Protein AF-A0A1V5H1K4-F1 (afdb_monomer_lite)

Radius of gyration: 20.7 Å; chains: 1; bounding box: 57×36×60 Å

Foldseek 3Di:
DLVVVLVVLLVVLVVLLVVLVVLLLVLDDPVVNCVVCVPCPVVVVVVVVVVVVVVLVVLVVQLVVCVVQLVVCVVVVDDQLCSSVVSNVVSVVVVVVVVVVVVVVVCVVVVCPCVLVVDDPVVNVVVVVVVVVVVVVVVVLSSVLSVVLVPDDPPAPCNVCSSVLSVLVVVLVVVVVCVVVVVCVSSDPVSVVSNVVSNVSSVVSSCSSVVD

Structure (mmCIF, N/CA/C/O backbone):
data_AF-A0A1V5H1K4-F1
#
_entry.id   AF-A0A1V5H1K4-F1
#
loop_
_atom_site.group_PDB
_atom_site.id
_atom_site.type_symbol
_atom_site.label_atom_id
_atom_site.label_alt_id
_atom_site.label_comp_id
_atom_site.label_asym_id
_atom_site.label_entity_id
_atom_site.label_seq_id
_atom_site.pdbx_PDB_ins_code
_atom_site.Cartn_x
_atom_site.Cartn_y
_atom_site.Cartn_z
_atom_site.occupancy
_atom_site.B_iso_or_equiv
_atom_site.auth_seq_id
_atom_site.auth_comp_id
_atom_site.auth_asym_id
_atom_site.auth_atom_id
_atom_site.pdbx_PDB_model_num
ATOM 1 N N . MET A 1 1 ? 20.345 -15.622 -8.160 1.00 62.09 1 MET A N 1
ATOM 2 C CA . MET A 1 1 ? 20.669 -15.739 -6.716 1.00 62.09 1 MET A CA 1
ATOM 3 C C . MET A 1 1 ? 20.440 -14.434 -5.955 1.00 62.09 1 MET A C 1
ATOM 5 O O . MET A 1 1 ? 19.797 -14.487 -4.916 1.00 62.09 1 MET A O 1
ATOM 9 N N . VAL A 1 2 ? 20.855 -13.277 -6.489 1.00 68.88 2 VAL A N 1
ATOM 10 C CA . VAL A 1 2 ? 20.597 -11.942 -5.895 1.00 68.88 2 VAL A CA 1
ATOM 11 C C . VAL A 1 2 ? 19.106 -11.702 -5.594 1.00 68.88 2 VAL A C 1
ATOM 13 O O . VAL A 1 2 ? 18.768 -11.210 -4.524 1.00 68.88 2 VAL A O 1
ATOM 16 N N . LEU A 1 3 ? 18.209 -12.170 -6.473 1.00 68.88 3 LEU A N 1
ATOM 17 C CA . LEU A 1 3 ? 16.751 -12.116 -6.275 1.00 68.88 3 LEU A CA 1
ATOM 18 C C . LEU A 1 3 ? 16.288 -12.759 -4.956 1.00 68.88 3 LEU A C 1
ATOM 20 O O . LEU A 1 3 ? 15.510 -12.170 -4.214 1.00 68.88 3 LEU A O 1
ATOM 24 N N . LEU A 1 4 ? 16.772 -13.967 -4.656 1.00 76.88 4 LEU A N 1
ATOM 25 C CA . LEU A 1 4 ? 16.364 -14.719 -3.465 1.00 76.88 4 LEU A CA 1
ATOM 26 C C . LEU A 1 4 ? 16.895 -14.067 -2.188 1.00 76.88 4 LEU A C 1
ATOM 28 O O . LEU A 1 4 ? 16.201 -14.057 -1.176 1.00 76.88 4 LEU A O 1
ATOM 32 N N . LEU A 1 5 ? 18.095 -13.483 -2.255 1.00 79.31 5 LEU A N 1
ATOM 33 C CA . LEU A 1 5 ? 18.673 -12.718 -1.152 1.00 79.31 5 LEU A CA 1
ATOM 34 C C . LEU A 1 5 ? 17.865 -11.446 -0.877 1.00 79.31 5 LEU A C 1
ATOM 36 O O . LEU A 1 5 ? 17.503 -11.211 0.272 1.00 79.31 5 LEU A O 1
ATOM 40 N N . ALA A 1 6 ? 17.515 -10.671 -1.909 1.00 73.25 6 ALA A N 1
ATOM 41 C CA . ALA A 1 6 ? 16.684 -9.477 -1.752 1.00 73.25 6 ALA A CA 1
ATOM 42 C C . ALA A 1 6 ? 15.319 -9.823 -1.131 1.00 73.25 6 ALA A C 1
ATOM 44 O O . ALA A 1 6 ? 14.927 -9.219 -0.134 1.00 73.25 6 ALA A O 1
ATOM 45 N N . VAL A 1 7 ? 14.650 -10.866 -1.639 1.00 78.50 7 VAL A N 1
ATOM 46 C CA . VAL A 1 7 ? 13.374 -11.352 -1.087 1.00 78.50 7 VAL A CA 1
ATOM 47 C C . VAL A 1 7 ? 13.523 -11.798 0.369 1.00 78.50 7 VAL A C 1
ATOM 49 O O . VAL A 1 7 ? 12.699 -11.426 1.203 1.00 78.50 7 VAL A O 1
ATOM 52 N N . ALA A 1 8 ? 14.573 -12.552 0.708 1.00 82.81 8 ALA A N 1
ATOM 53 C CA . ALA A 1 8 ? 14.814 -12.990 2.081 1.00 82.81 8 ALA A CA 1
ATOM 54 C C . ALA A 1 8 ? 14.995 -11.799 3.038 1.00 82.81 8 ALA A C 1
ATOM 56 O O . ALA A 1 8 ? 14.401 -11.781 4.116 1.00 82.81 8 ALA A O 1
ATOM 57 N N . VAL A 1 9 ? 15.747 -10.772 2.630 1.00 82.75 9 VAL A N 1
ATOM 58 C CA . VAL A 1 9 ? 15.943 -9.552 3.430 1.00 82.75 9 VAL A CA 1
ATOM 59 C C . VAL A 1 9 ? 14.632 -8.773 3.582 1.00 82.75 9 VAL A C 1
ATOM 61 O O . VAL A 1 9 ? 14.311 -8.338 4.691 1.00 82.75 9 VAL A O 1
ATOM 64 N N . THR A 1 10 ? 13.823 -8.651 2.525 1.00 80.38 10 THR A N 1
ATOM 65 C CA . THR A 1 10 ? 12.495 -8.020 2.614 1.00 80.38 10 THR A CA 1
ATOM 66 C C . THR A 1 10 ? 11.574 -8.781 3.574 1.00 80.38 10 THR A C 1
ATOM 68 O O . THR A 1 10 ? 10.907 -8.157 4.400 1.00 80.38 10 THR A O 1
ATOM 71 N N . LEU A 1 11 ? 11.570 -10.119 3.539 1.00 82.94 11 LEU A N 1
ATOM 72 C CA . LEU A 1 11 ? 10.790 -10.946 4.469 1.00 82.94 11 LEU A CA 1
ATOM 73 C C . LEU A 1 11 ? 11.222 -10.737 5.925 1.00 82.94 11 LEU A C 1
ATOM 75 O O . LEU A 1 11 ? 10.365 -10.631 6.804 1.00 82.94 11 LEU A O 1
ATOM 79 N N . VAL A 1 12 ? 12.528 -10.616 6.181 1.00 85.94 12 VAL A N 1
ATOM 80 C CA . VAL A 1 12 ? 13.053 -10.270 7.511 1.00 85.94 12 VAL A CA 1
ATOM 81 C C . VAL A 1 12 ? 12.560 -8.885 7.941 1.00 85.94 12 VAL A C 1
ATOM 83 O O . VAL A 1 12 ? 12.064 -8.740 9.058 1.00 85.94 12 VAL A O 1
ATOM 86 N N . GLY A 1 13 ? 12.616 -7.886 7.057 1.00 82.00 13 GLY A N 1
ATOM 87 C CA . GLY A 1 13 ? 12.092 -6.542 7.324 1.00 82.00 13 GLY A CA 1
ATOM 88 C C . GLY A 1 13 ? 10.605 -6.545 7.697 1.00 82.00 13 GLY A C 1
ATOM 89 O O . GLY A 1 13 ? 10.223 -5.992 8.732 1.00 82.00 13 GLY A O 1
ATOM 90 N N . ILE A 1 14 ? 9.768 -7.239 6.917 1.00 81.94 14 ILE A N 1
ATOM 91 C CA . ILE A 1 14 ? 8.327 -7.386 7.189 1.00 81.94 14 ILE A CA 1
ATOM 92 C C . ILE A 1 14 ? 8.093 -8.104 8.524 1.00 81.94 14 ILE A C 1
ATOM 94 O O . ILE A 1 14 ? 7.259 -7.665 9.319 1.00 81.94 14 ILE A O 1
ATOM 98 N N . ALA A 1 15 ? 8.837 -9.178 8.806 1.00 84.56 15 ALA A N 1
ATOM 99 C CA . ALA A 1 15 ? 8.715 -9.922 10.057 1.00 84.56 15 ALA A CA 1
ATOM 100 C C . ALA A 1 15 ? 9.067 -9.059 11.279 1.00 84.56 15 ALA A C 1
ATOM 102 O O . ALA A 1 15 ? 8.368 -9.118 12.291 1.00 84.56 15 ALA A O 1
ATOM 103 N N . LEU A 1 16 ? 10.098 -8.215 11.182 1.00 85.69 16 LEU A N 1
ATOM 104 C CA . LEU A 1 16 ? 10.498 -7.287 12.245 1.00 85.69 16 LEU A CA 1
ATOM 105 C C . LEU A 1 16 ? 9.435 -6.212 12.504 1.00 85.69 16 LEU A C 1
ATOM 107 O O . LEU A 1 16 ? 9.089 -5.962 13.661 1.00 85.69 16 LEU A O 1
ATOM 111 N N . VAL A 1 17 ? 8.870 -5.622 11.445 1.00 83.88 17 VAL A N 1
ATOM 112 C CA . VAL A 1 17 ? 7.766 -4.650 11.558 1.00 83.88 17 VAL A CA 1
ATOM 113 C C . VAL A 1 17 ? 6.517 -5.314 12.152 1.00 83.88 17 VAL A C 1
ATOM 115 O O . VAL A 1 17 ? 5.904 -4.775 13.077 1.00 83.88 17 VAL A O 1
ATOM 118 N N . GLY A 1 18 ? 6.167 -6.519 11.695 1.00 82.00 18 GLY A N 1
ATOM 119 C CA . GLY A 1 18 ? 5.060 -7.300 12.253 1.00 82.00 18 GLY A CA 1
ATOM 120 C C . GLY A 1 18 ? 5.274 -7.651 13.729 1.00 82.00 18 GLY A C 1
ATOM 121 O O . GLY A 1 18 ? 4.357 -7.532 14.548 1.00 82.00 18 GLY A O 1
ATOM 122 N N . TYR A 1 19 ? 6.504 -8.005 14.106 1.00 82.06 19 TYR A N 1
ATOM 123 C CA . TYR A 1 19 ? 6.873 -8.265 15.495 1.00 82.06 19 TYR A CA 1
ATOM 124 C C . TYR A 1 19 ? 6.773 -7.005 16.364 1.00 82.06 19 TYR A C 1
ATOM 126 O O . TYR A 1 19 ? 6.247 -7.076 17.478 1.00 82.06 19 TYR A O 1
ATOM 134 N N . ALA A 1 20 ? 7.184 -5.843 15.849 1.00 82.31 20 ALA A N 1
ATOM 135 C CA . ALA A 1 20 ? 6.995 -4.558 16.518 1.00 82.31 20 ALA A CA 1
ATOM 136 C C . ALA A 1 20 ? 5.509 -4.250 16.770 1.00 82.31 20 ALA A C 1
ATOM 138 O O . ALA A 1 20 ? 5.147 -3.837 17.875 1.00 82.31 20 ALA A O 1
ATOM 139 N N . GLY A 1 21 ? 4.638 -4.520 15.792 1.00 79.00 21 GLY A N 1
ATOM 140 C CA . GLY A 1 21 ? 3.184 -4.402 15.949 1.00 79.00 21 GLY A CA 1
ATOM 141 C C . GLY A 1 21 ? 2.620 -5.341 17.022 1.00 79.00 21 GLY A C 1
ATOM 142 O O . GLY A 1 21 ? 1.821 -4.929 17.864 1.00 79.00 21 GLY A 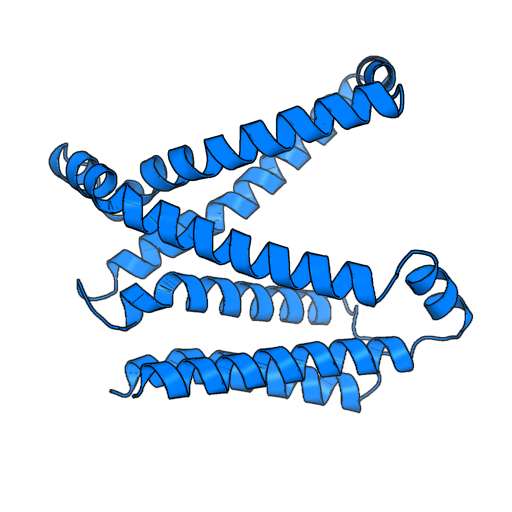O 1
ATOM 143 N N . SER A 1 22 ? 3.099 -6.586 17.071 1.00 75.94 22 SER A N 1
ATOM 144 C CA . SER A 1 22 ? 2.736 -7.538 18.129 1.00 75.94 22 SER A CA 1
ATOM 145 C C . SER A 1 22 ? 3.211 -7.071 19.513 1.00 75.94 22 SER A C 1
ATOM 147 O O . SER A 1 22 ? 2.439 -7.112 20.473 1.00 75.94 22 SER A O 1
ATOM 149 N N . LEU A 1 23 ? 4.441 -6.563 19.637 1.00 78.50 23 LEU A N 1
ATOM 150 C CA . LEU A 1 23 ? 4.948 -5.993 20.892 1.00 78.50 23 LEU A CA 1
ATOM 151 C C . LEU A 1 23 ? 4.123 -4.785 21.349 1.00 78.50 23 LEU A C 1
ATOM 153 O O . LEU A 1 23 ? 3.810 -4.686 22.534 1.00 78.50 23 LEU A O 1
ATOM 157 N N . ARG A 1 24 ? 3.717 -3.917 20.413 1.00 74.19 24 ARG A N 1
ATOM 158 C CA . ARG A 1 24 ? 2.776 -2.824 20.686 1.00 74.19 24 AR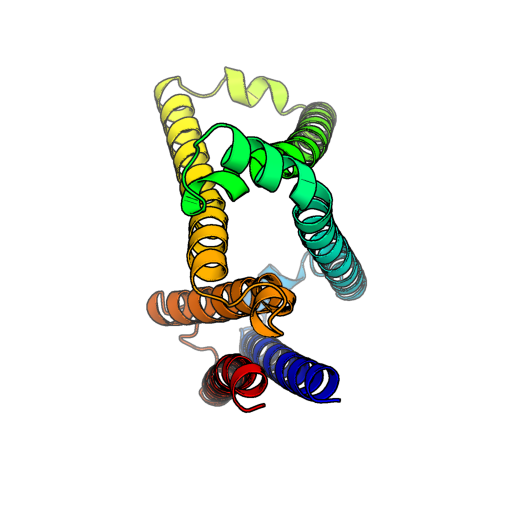G A CA 1
ATOM 159 C C . ARG A 1 24 ? 1.471 -3.372 21.262 1.00 74.19 24 ARG A C 1
ATOM 161 O O . ARG A 1 24 ? 1.064 -2.912 22.319 1.00 74.19 24 ARG A O 1
ATOM 168 N N . SER A 1 25 ? 0.879 -4.403 20.650 1.00 69.81 25 SER A N 1
ATOM 169 C CA . SER A 1 25 ? -0.371 -5.013 21.142 1.00 69.81 25 SER A CA 1
ATOM 170 C C . SER A 1 25 ? -0.252 -5.661 22.531 1.00 69.81 25 SER A C 1
ATOM 172 O O . SER A 1 25 ? -1.211 -5.659 23.298 1.00 69.81 25 SER A O 1
ATOM 174 N N . LYS A 1 26 ? 0.928 -6.195 22.879 1.00 69.75 26 LYS A N 1
ATOM 175 C CA . LYS A 1 26 ? 1.201 -6.789 24.199 1.00 69.75 26 LYS A CA 1
ATOM 176 C C . LYS A 1 26 ? 1.357 -5.746 25.305 1.00 69.75 26 LYS A C 1
ATOM 178 O O . LYS A 1 26 ? 1.098 -6.074 26.456 1.00 69.75 26 LYS A O 1
ATOM 183 N N . ASN A 1 27 ? 1.773 -4.530 24.956 1.00 66.81 27 ASN A N 1
ATOM 184 C CA . ASN A 1 27 ? 1.934 -3.415 25.891 1.00 66.81 27 ASN A CA 1
ATOM 185 C C . ASN A 1 27 ? 0.652 -2.573 26.054 1.00 66.81 27 ASN A C 1
ATOM 187 O O . ASN A 1 27 ? 0.664 -1.605 26.808 1.00 66.81 27 ASN A O 1
ATOM 191 N N . MET A 1 28 ? -0.439 -2.928 25.365 1.00 65.56 28 MET A N 1
ATOM 192 C CA . MET A 1 28 ? -1.759 -2.315 25.551 1.00 65.56 28 MET A CA 1
ATOM 193 C C . MET A 1 28 ? -2.444 -2.897 26.794 1.00 65.56 28 MET A C 1
ATOM 195 O O . MET A 1 28 ? -2.289 -4.084 27.099 1.00 65.56 28 MET A O 1
ATOM 199 N N . SER A 1 29 ? -3.200 -2.068 27.518 1.00 62.31 29 SER A N 1
ATOM 200 C CA . SER A 1 29 ? -3.912 -2.488 28.733 1.00 62.31 29 SER A CA 1
ATOM 201 C C . SER A 1 29 ? -4.984 -3.546 28.420 1.00 62.31 29 SER A C 1
ATOM 203 O O . SER A 1 29 ? -5.442 -3.675 27.283 1.00 62.31 29 SER A O 1
ATOM 205 N N . GLU A 1 30 ? -5.409 -4.331 29.418 1.00 56.94 30 GLU A N 1
ATOM 206 C CA . GLU A 1 30 ? -6.397 -5.407 29.221 1.00 56.94 30 GLU A CA 1
ATOM 207 C C . GLU A 1 30 ? -7.732 -4.910 28.621 1.00 56.94 30 GLU A C 1
ATOM 209 O O . GLU A 1 30 ? -8.367 -5.628 27.844 1.00 56.94 30 GLU A O 1
ATOM 214 N N . GLU A 1 31 ? -8.129 -3.665 28.914 1.00 56.91 31 GLU A N 1
ATOM 215 C CA . GLU A 1 31 ? -9.321 -3.009 28.354 1.00 56.91 31 GLU A CA 1
ATOM 216 C C . GLU A 1 31 ? -9.169 -2.649 26.867 1.00 56.91 31 GLU A C 1
ATOM 218 O O . GLU A 1 31 ? -10.079 -2.899 26.069 1.00 56.91 31 GLU A O 1
ATOM 223 N N . GLU A 1 32 ? -8.013 -2.119 26.459 1.00 57.75 32 GLU A N 1
ATOM 224 C CA . GLU A 1 32 ? -7.707 -1.822 25.053 1.00 57.75 32 GLU A CA 1
ATOM 225 C C . GLU A 1 32 ? -7.543 -3.109 24.237 1.00 57.75 32 GLU A C 1
ATOM 227 O O . GLU A 1 32 ? -8.034 -3.227 23.109 1.00 57.75 32 GLU A O 1
ATOM 232 N N . ARG A 1 33 ? -6.928 -4.123 24.849 1.00 53.59 33 ARG A N 1
ATOM 233 C CA . ARG A 1 33 ? -6.754 -5.456 24.279 1.00 53.59 33 ARG A CA 1
ATOM 234 C C . ARG A 1 33 ? -8.099 -6.166 24.090 1.00 53.59 33 ARG A C 1
ATOM 236 O O . ARG A 1 33 ? -8.314 -6.775 23.046 1.00 53.59 33 ARG A O 1
ATOM 243 N N . ARG A 1 34 ? -9.046 -6.047 25.029 1.00 53.44 34 ARG A N 1
ATOM 244 C CA . ARG A 1 34 ? -10.417 -6.579 24.871 1.00 53.44 34 ARG A CA 1
ATOM 245 C C . ARG A 1 34 ? -11.221 -5.864 23.781 1.00 53.44 34 ARG A C 1
ATOM 247 O O . ARG A 1 34 ? -11.982 -6.534 23.084 1.00 53.44 34 ARG A O 1
ATOM 254 N N . LYS A 1 35 ? -11.051 -4.548 23.594 1.00 55.75 35 LYS A N 1
ATOM 255 C CA . LYS A 1 35 ? -11.663 -3.811 22.468 1.00 55.75 35 LYS A CA 1
ATOM 256 C C . LYS A 1 35 ? -11.077 -4.220 21.111 1.00 55.75 35 LYS A C 1
ATOM 258 O O . LYS A 1 35 ? -11.837 -4.360 20.162 1.00 55.75 35 LYS A O 1
ATOM 263 N N . ALA A 1 36 ? -9.769 -4.464 21.028 1.00 53.03 36 ALA A N 1
ATOM 264 C CA . ALA A 1 36 ? -9.103 -4.885 19.791 1.00 53.03 36 ALA A CA 1
ATOM 265 C C . ALA A 1 36 ? -9.324 -6.372 19.433 1.00 53.03 36 ALA A C 1
ATOM 267 O O . ALA A 1 36 ? -9.333 -6.730 18.258 1.00 53.03 36 ALA A O 1
ATOM 268 N N . ILE A 1 37 ? -9.496 -7.251 20.431 1.00 51.34 37 ILE A N 1
ATOM 269 C CA . ILE A 1 37 ? -9.568 -8.715 20.243 1.00 51.34 37 ILE A CA 1
ATOM 270 C C . ILE A 1 37 ? -11.003 -9.245 20.100 1.00 51.34 37 ILE A C 1
ATOM 272 O O . ILE A 1 37 ? -11.163 -10.385 19.669 1.00 51.34 37 ILE A O 1
ATOM 276 N N . LYS A 1 38 ? -12.053 -8.454 20.377 1.00 50.09 38 LYS A N 1
ATOM 277 C CA . LYS A 1 38 ? -13.445 -8.943 20.279 1.00 50.09 38 LYS A CA 1
ATOM 278 C C . LYS A 1 38 ? -13.804 -9.558 18.911 1.00 50.09 38 LYS A C 1
ATOM 280 O O . LYS A 1 38 ? -14.640 -10.452 18.892 1.00 50.09 38 LYS A O 1
ATOM 285 N N . ASP A 1 39 ? -13.101 -9.189 17.833 1.00 49.53 39 ASP A N 1
ATOM 286 C CA . ASP A 1 39 ? -13.269 -9.762 16.485 1.00 49.53 39 ASP A CA 1
ATOM 287 C C . ASP A 1 39 ? -12.019 -10.467 15.907 1.00 49.53 39 ASP A C 1
ATOM 289 O O . ASP A 1 39 ? -12.057 -10.999 14.792 1.00 49.53 39 ASP A O 1
ATOM 293 N N . PHE A 1 40 ? -10.892 -10.526 16.630 1.00 51.03 40 PHE A N 1
ATOM 294 C CA . PHE A 1 40 ? -9.628 -11.007 16.056 1.00 51.03 40 PHE A CA 1
ATOM 295 C C . PHE A 1 40 ? -9.450 -12.524 16.215 1.00 51.03 40 PHE A C 1
ATOM 297 O O . PHE A 1 40 ? -8.673 -13.022 17.032 1.00 51.03 40 PHE A O 1
ATOM 304 N N . ALA A 1 41 ? -10.152 -13.293 15.383 1.00 62.31 41 ALA A N 1
ATOM 305 C CA . ALA A 1 41 ? -9.831 -14.702 15.181 1.00 62.31 41 ALA A CA 1
ATOM 306 C C . ALA A 1 41 ? -8.483 -14.804 14.445 1.00 62.31 41 ALA A C 1
ATOM 308 O O . ALA A 1 41 ? -8.439 -14.785 13.217 1.00 62.31 41 ALA A O 1
ATOM 309 N N . LEU A 1 42 ? -7.382 -14.924 15.190 1.00 66.06 42 LEU A N 1
ATOM 310 C CA . LEU A 1 42 ? -6.000 -14.919 14.680 1.00 66.06 42 LEU A CA 1
ATOM 311 C C . LEU A 1 42 ? -5.788 -15.888 13.494 1.00 66.06 42 LEU A C 1
ATOM 313 O O . LEU A 1 42 ? -5.117 -15.543 12.525 1.00 66.06 42 LEU A O 1
ATOM 317 N N . LYS A 1 43 ? -6.462 -17.051 13.505 1.00 74.75 43 LYS A N 1
ATOM 318 C CA . LYS A 1 43 ? -6.499 -17.998 12.371 1.00 74.75 43 LYS A CA 1
ATOM 319 C C . LYS A 1 43 ? -7.176 -17.420 11.117 1.00 74.75 43 LYS A C 1
ATOM 321 O O . LYS A 1 43 ? -6.646 -17.576 10.023 1.00 74.75 43 LYS A O 1
ATOM 326 N N . LYS A 1 44 ? -8.325 -16.745 11.257 1.00 76.50 44 LYS A N 1
ATOM 327 C CA . LYS A 1 44 ? -9.021 -16.089 10.132 1.00 76.50 44 LYS A CA 1
ATOM 328 C C . LYS A 1 44 ? -8.210 -14.906 9.603 1.00 76.50 44 LYS A C 1
ATOM 330 O O . LYS A 1 44 ? -8.089 -14.763 8.395 1.00 76.50 44 LYS A O 1
ATOM 335 N N . GLY A 1 45 ? -7.612 -14.113 10.496 1.00 76.94 45 GLY A N 1
ATOM 336 C CA . GLY A 1 45 ? -6.739 -12.997 10.124 1.00 76.94 45 GLY A CA 1
ATOM 337 C C . GLY A 1 45 ? -5.534 -13.446 9.295 1.00 76.94 45 GLY A C 1
ATOM 338 O O . GLY A 1 45 ? -5.263 -12.859 8.252 1.00 76.94 45 GLY A O 1
ATOM 339 N N . LEU A 1 46 ? -4.864 -14.533 9.696 1.00 80.38 46 LEU A N 1
ATOM 340 C CA . LEU A 1 46 ? -3.732 -15.085 8.945 1.00 80.38 46 LEU A CA 1
ATOM 341 C C . LEU A 1 46 ? -4.146 -15.599 7.557 1.00 80.38 46 LEU A C 1
ATOM 343 O O . LEU A 1 46 ? -3.459 -15.325 6.577 1.00 80.38 46 LEU A O 1
ATOM 347 N N . LEU A 1 47 ? -5.282 -16.299 7.456 1.00 83.19 47 LEU A N 1
ATOM 348 C CA . LEU A 1 47 ? -5.809 -16.769 6.168 1.00 83.19 47 LEU A CA 1
ATOM 349 C C . LEU A 1 47 ? -6.142 -15.605 5.227 1.00 83.19 47 LEU A C 1
ATOM 351 O O . LEU A 1 47 ? -5.773 -15.642 4.055 1.00 83.19 47 LEU A O 1
ATOM 355 N N . ILE A 1 48 ? -6.794 -14.559 5.742 1.00 83.38 48 ILE A N 1
ATOM 356 C CA . ILE A 1 48 ? -7.116 -13.355 4.965 1.00 83.38 48 ILE A CA 1
ATOM 357 C C . ILE A 1 48 ? -5.833 -12.642 4.522 1.00 83.38 48 ILE A C 1
ATOM 359 O O . ILE A 1 48 ? -5.753 -12.215 3.375 1.00 83.38 48 ILE A O 1
ATOM 363 N N . ALA A 1 49 ? -4.816 -12.552 5.383 1.00 81.69 49 ALA A N 1
ATOM 364 C CA . ALA A 1 49 ? -3.535 -11.935 5.040 1.00 81.69 49 ALA A CA 1
ATOM 365 C C . ALA A 1 49 ? -2.801 -12.694 3.920 1.00 81.69 49 ALA A C 1
ATOM 367 O O . ALA A 1 49 ? -2.314 -12.072 2.977 1.00 81.69 49 ALA A O 1
ATOM 368 N N . LEU A 1 50 ? -2.766 -14.031 3.984 1.00 84.31 50 LEU A N 1
ATOM 369 C CA . LEU A 1 50 ? -2.189 -14.863 2.922 1.00 84.31 50 LEU A CA 1
ATOM 370 C C . LEU A 1 50 ? -2.945 -14.684 1.603 1.00 84.31 50 LEU A C 1
ATOM 372 O O . LEU A 1 50 ? -2.329 -14.462 0.562 1.00 84.31 50 LEU A O 1
ATOM 376 N N . PHE A 1 51 ? -4.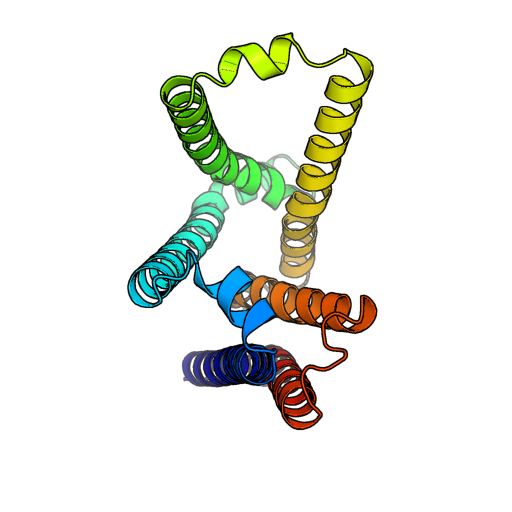278 -14.716 1.653 1.00 86.75 51 PHE A N 1
ATOM 377 C CA . PHE A 1 51 ? -5.116 -14.504 0.477 1.00 86.75 51 PHE A CA 1
ATOM 378 C C . PHE A 1 51 ? -4.914 -13.109 -0.131 1.00 86.75 51 PHE A C 1
ATOM 380 O O . PHE A 1 51 ? -4.751 -12.986 -1.341 1.00 86.75 51 PHE A O 1
ATOM 387 N N . ALA A 1 52 ? -4.847 -12.064 0.698 1.00 85.25 52 ALA A N 1
ATOM 388 C CA . ALA A 1 52 ? -4.560 -10.702 0.255 1.00 85.25 52 ALA A CA 1
ATOM 389 C C . ALA A 1 52 ? -3.174 -10.589 -0.402 1.00 85.25 52 ALA A C 1
ATOM 391 O O . ALA A 1 52 ? -3.031 -9.897 -1.409 1.00 85.25 52 ALA A O 1
ATOM 392 N N . GLY A 1 53 ? -2.170 -11.305 0.116 1.00 83.81 53 GLY A N 1
ATOM 393 C CA . GLY A 1 53 ? -0.843 -11.391 -0.496 1.00 83.81 53 GLY A CA 1
ATOM 394 C C . GLY A 1 53 ? -0.880 -12.009 -1.896 1.00 83.81 53 GLY A C 1
ATOM 395 O O . GLY A 1 53 ? -0.337 -11.428 -2.836 1.00 83.81 53 GLY A O 1
ATOM 396 N N . VAL A 1 54 ? -1.580 -13.136 -2.059 1.00 86.69 54 VAL A N 1
ATOM 397 C CA . VAL A 1 54 ? -1.768 -13.783 -3.371 1.00 86.69 54 VAL A CA 1
ATOM 398 C C . VAL A 1 54 ? -2.510 -12.855 -4.337 1.00 86.69 54 VAL A C 1
ATOM 400 O O . VAL A 1 54 ? -2.065 -12.662 -5.465 1.00 86.69 54 VAL A O 1
ATOM 403 N N . MET A 1 55 ? -3.588 -12.210 -3.886 1.00 87.00 55 MET A N 1
ATOM 404 C CA . MET A 1 55 ? -4.358 -11.272 -4.711 1.00 87.00 55 MET A CA 1
ATOM 405 C C . MET A 1 55 ? -3.541 -10.039 -5.123 1.00 87.00 55 MET A C 1
ATOM 407 O O . MET A 1 55 ? -3.665 -9.568 -6.253 1.00 87.00 55 MET A O 1
ATOM 411 N N . SER A 1 56 ? -2.658 -9.546 -4.249 1.00 83.56 56 SER A N 1
ATOM 412 C CA . SER A 1 56 ? -1.719 -8.467 -4.582 1.00 83.56 56 SER A CA 1
ATOM 413 C C . SER A 1 56 ? -0.730 -8.890 -5.675 1.00 83.56 56 SER A C 1
ATOM 415 O O . SER A 1 56 ? -0.471 -8.125 -6.606 1.00 83.56 56 SER A O 1
ATOM 417 N N . ALA A 1 57 ? -0.235 -10.131 -5.632 1.00 85.31 57 ALA A N 1
ATOM 418 C CA . ALA A 1 57 ? 0.603 -10.674 -6.701 1.00 85.31 57 ALA A CA 1
ATOM 419 C C . ALA A 1 57 ? -0.166 -10.784 -8.030 1.00 85.31 57 ALA A C 1
ATOM 421 O O . ALA A 1 57 ? 0.367 -10.408 -9.072 1.00 85.31 57 ALA A O 1
ATOM 422 N N . CYS A 1 58 ? -1.434 -11.211 -8.001 1.00 86.94 58 CYS A N 1
ATOM 423 C CA . CYS A 1 58 ? -2.294 -11.224 -9.188 1.00 86.94 58 CYS A CA 1
ATOM 424 C C . CYS A 1 58 ? -2.476 -9.827 -9.796 1.00 86.94 58 CYS A C 1
ATOM 426 O O . CYS A 1 58 ? -2.499 -9.702 -11.017 1.00 86.94 58 CYS A O 1
ATOM 428 N N . PHE A 1 59 ? -2.562 -8.776 -8.974 1.00 86.31 59 PHE A N 1
ATOM 429 C CA . PHE A 1 59 ? -2.634 -7.401 -9.470 1.00 86.31 59 PHE A CA 1
ATOM 430 C C . PHE A 1 59 ? -1.363 -7.013 -10.235 1.00 86.31 59 PHE A C 1
ATOM 432 O O . PHE A 1 59 ? -1.453 -6.497 -11.348 1.00 86.31 59 PHE A O 1
ATOM 439 N N . SER A 1 60 ? -0.186 -7.316 -9.676 1.00 85.69 60 SER A N 1
ATOM 440 C CA . SER A 1 60 ? 1.102 -7.102 -10.353 1.00 85.69 60 SER A CA 1
ATOM 441 C C . SER A 1 60 ? 1.166 -7.845 -11.691 1.00 85.69 60 SER A C 1
ATOM 443 O O . SER A 1 60 ? 1.466 -7.247 -12.723 1.00 85.69 60 SER A O 1
ATOM 445 N N . LEU A 1 61 ? 0.781 -9.126 -11.702 1.00 86.44 61 LEU A N 1
ATOM 446 C CA . LEU A 1 61 ? 0.713 -9.932 -12.924 1.00 86.44 61 LEU A CA 1
ATOM 447 C C . LEU A 1 61 ? -0.280 -9.359 -13.943 1.00 86.44 61 LEU A C 1
ATOM 449 O O . LEU A 1 61 ? 0.000 -9.386 -15.137 1.00 86.44 61 LEU A O 1
ATOM 453 N N . GLY A 1 62 ? -1.409 -8.808 -13.492 1.00 85.62 62 GLY A N 1
ATOM 454 C CA . GLY A 1 62 ? -2.371 -8.115 -14.349 1.00 85.62 62 GLY A CA 1
ATOM 455 C C . GLY A 1 62 ? -1.775 -6.875 -15.017 1.00 85.62 62 GLY A C 1
ATOM 456 O O . GLY A 1 62 ? -1.996 -6.655 -16.207 1.00 85.62 62 GLY A O 1
ATOM 457 N N . LEU A 1 63 ? -0.966 -6.097 -14.289 1.00 85.00 63 LEU A N 1
ATOM 458 C CA . LEU A 1 63 ? -0.231 -4.969 -14.869 1.00 85.00 63 LEU A CA 1
ATOM 459 C C . LEU A 1 63 ? 0.813 -5.439 -15.892 1.00 85.00 63 LEU A C 1
ATOM 461 O O . LEU A 1 63 ? 0.934 -4.828 -16.952 1.00 85.00 63 LEU A O 1
ATOM 465 N N . SER A 1 64 ? 1.532 -6.530 -15.609 1.00 84.69 64 SER A N 1
ATOM 466 C CA . SER A 1 64 ? 2.484 -7.130 -16.554 1.00 84.69 64 SER A CA 1
ATOM 467 C C . SER A 1 64 ? 1.794 -7.692 -17.800 1.00 84.69 64 SER A C 1
ATOM 469 O O . SER A 1 64 ? 2.287 -7.518 -18.909 1.00 84.69 64 SER A O 1
ATOM 471 N N . ALA A 1 65 ? 0.621 -8.311 -17.660 1.00 86.50 65 ALA A N 1
ATOM 472 C CA . ALA A 1 65 ? -0.161 -8.799 -18.796 1.00 86.50 65 ALA A CA 1
ATOM 473 C C . ALA A 1 65 ? -0.661 -7.659 -19.702 1.00 86.50 65 ALA A C 1
ATOM 475 O O . ALA A 1 65 ? -0.923 -7.878 -20.882 1.00 86.50 65 ALA A O 1
ATOM 476 N N . GLY A 1 66 ? -0.771 -6.438 -19.172 1.00 83.94 66 GLY A N 1
ATOM 477 C CA . GLY A 1 66 ? -1.148 -5.247 -19.928 1.00 83.94 66 GLY A CA 1
ATOM 478 C C . GLY A 1 66 ? -0.010 -4.564 -20.693 1.00 83.94 66 GLY A C 1
ATOM 479 O O . GLY A 1 66 ? -0.265 -3.539 -21.323 1.00 83.94 66 GLY A O 1
ATOM 480 N N . ILE A 1 67 ? 1.216 -5.103 -20.690 1.00 84.88 67 ILE A N 1
ATOM 481 C CA . ILE A 1 67 ? 2.344 -4.554 -21.470 1.00 84.88 67 ILE A CA 1
ATOM 482 C C . ILE A 1 67 ? 1.988 -4.312 -22.954 1.00 84.88 67 ILE A C 1
ATOM 484 O O . ILE A 1 67 ? 2.259 -3.208 -23.424 1.00 84.88 67 ILE A O 1
ATOM 488 N N . PRO A 1 68 ? 1.293 -5.216 -23.679 1.00 86.75 68 PRO A N 1
ATOM 489 C CA . PRO A 1 68 ? 0.918 -4.968 -25.077 1.00 86.75 68 PRO A CA 1
ATOM 490 C C . PRO A 1 68 ? 0.023 -3.731 -25.259 1.00 86.75 68 PRO A C 1
ATOM 492 O O . PRO A 1 68 ? 0.086 -3.040 -26.272 1.00 86.75 68 PRO A O 1
ATOM 495 N N . ILE A 1 69 ? -0.805 -3.418 -24.258 1.00 85.38 69 ILE A N 1
ATOM 496 C CA . ILE A 1 69 ? -1.663 -2.225 -24.261 1.00 85.38 69 ILE A CA 1
ATOM 497 C C . ILE A 1 69 ? -0.813 -0.978 -24.021 1.00 85.38 69 ILE A C 1
ATOM 499 O O . ILE A 1 69 ? -1.009 0.032 -24.694 1.00 85.38 69 ILE A O 1
ATOM 503 N N . LYS A 1 70 ? 0.153 -1.050 -23.096 1.00 83.62 70 LYS A N 1
ATOM 504 C CA . LYS A 1 70 ? 1.127 0.025 -22.867 1.00 83.62 70 LYS A CA 1
ATOM 505 C C . LYS A 1 70 ? 1.888 0.346 -24.160 1.00 83.62 70 LYS A C 1
ATOM 507 O O . LYS A 1 70 ? 1.974 1.513 -24.531 1.00 83.62 70 LYS A O 1
ATOM 512 N N . GLU A 1 71 ? 2.382 -0.671 -24.863 1.00 85.62 71 GLU A N 1
ATOM 513 C CA . GLU A 1 71 ? 3.100 -0.524 -26.138 1.00 85.62 71 GLU A CA 1
ATOM 514 C C . GLU A 1 71 ? 2.219 0.087 -27.233 1.00 85.62 71 GLU A C 1
ATOM 516 O O . GLU A 1 71 ? 2.643 1.028 -27.903 1.00 85.62 71 GLU A O 1
ATOM 521 N N . ALA A 1 72 ? 0.969 -0.367 -27.366 1.00 86.56 72 ALA A N 1
ATOM 522 C CA . ALA A 1 72 ? 0.017 0.206 -28.317 1.00 86.56 72 ALA A CA 1
ATOM 523 C C . ALA A 1 72 ? -0.270 1.692 -28.029 1.00 86.56 72 ALA A C 1
ATOM 525 O O . ALA A 1 72 ? -0.308 2.513 -28.945 1.00 86.56 72 ALA A O 1
ATOM 526 N N . VAL A 1 73 ? -0.419 2.063 -26.755 1.00 85.31 73 VAL A N 1
ATOM 527 C CA . VAL A 1 73 ? -0.643 3.454 -26.333 1.00 85.31 73 VAL A CA 1
ATOM 528 C C . VAL A 1 73 ? 0.577 4.329 -26.651 1.00 85.31 73 VAL A C 1
ATOM 530 O O . VAL A 1 73 ? 0.420 5.434 -27.175 1.00 85.31 73 VAL A O 1
ATOM 533 N N . ILE A 1 74 ? 1.792 3.828 -26.420 1.00 85.00 74 ILE A N 1
ATOM 534 C CA . ILE A 1 74 ? 3.033 4.524 -26.802 1.00 85.00 74 ILE A CA 1
ATOM 535 C C . ILE A 1 74 ? 3.115 4.684 -28.327 1.00 85.00 74 ILE A C 1
ATOM 537 O O . ILE A 1 74 ? 3.418 5.776 -28.807 1.00 85.00 74 ILE A O 1
ATOM 541 N N . ALA A 1 75 ? 2.769 3.644 -29.092 1.00 86.00 75 ALA A N 1
ATOM 542 C CA . ALA A 1 75 ? 2.767 3.679 -30.555 1.00 86.00 75 ALA A CA 1
ATOM 543 C C . ALA A 1 75 ? 1.793 4.726 -31.130 1.00 86.00 75 ALA A C 1
ATOM 545 O O . ALA A 1 75 ? 2.049 5.287 -32.192 1.00 86.00 75 ALA A O 1
ATOM 546 N N . THR A 1 76 ? 0.714 5.052 -30.409 1.00 84.44 76 THR A N 1
ATOM 547 C CA . THR A 1 76 ? -0.210 6.146 -30.770 1.00 84.44 76 THR A CA 1
ATOM 548 C C . THR A 1 76 ? 0.288 7.552 -30.400 1.00 84.44 76 THR A C 1
ATOM 550 O O . THR A 1 76 ? -0.434 8.529 -30.592 1.00 84.44 76 THR A O 1
ATOM 553 N N . GLY A 1 77 ? 1.518 7.684 -29.888 1.00 82.19 77 GLY A N 1
ATOM 554 C CA . GLY A 1 77 ? 2.156 8.965 -29.565 1.00 82.19 77 GLY A CA 1
ATOM 555 C C . GLY A 1 77 ? 1.975 9.434 -28.117 1.00 82.19 77 GLY A C 1
ATOM 556 O O . GLY A 1 77 ? 2.300 10.579 -27.796 1.00 82.19 77 GLY A O 1
ATOM 557 N N . ALA A 1 78 ? 1.463 8.586 -27.220 1.00 80.62 78 ALA A N 1
ATOM 558 C CA . ALA A 1 78 ? 1.361 8.931 -25.805 1.00 80.62 78 ALA A CA 1
ATOM 559 C C . ALA A 1 78 ? 2.739 8.915 -25.121 1.00 80.62 78 ALA A C 1
ATOM 561 O O . ALA A 1 78 ? 3.583 8.064 -25.398 1.00 80.62 78 ALA A O 1
ATOM 562 N N 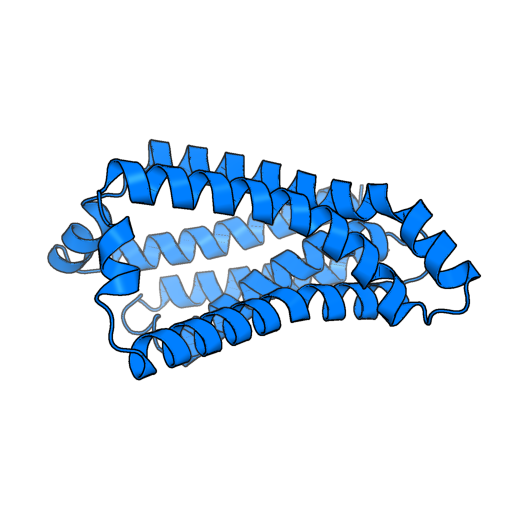. LYS A 1 79 ? 2.956 9.825 -24.163 1.00 79.81 79 LYS A N 1
ATOM 563 C CA . LYS A 1 79 ? 4.175 9.812 -23.340 1.00 79.81 79 LYS A CA 1
ATOM 564 C C . LYS A 1 79 ? 4.216 8.551 -22.475 1.00 79.81 79 LYS A C 1
ATOM 566 O O . LYS A 1 79 ? 3.217 8.202 -21.845 1.00 79.81 79 LYS A O 1
ATOM 571 N N . GLU A 1 80 ? 5.393 7.943 -22.361 1.00 73.50 80 GLU A N 1
ATOM 572 C CA . GLU A 1 80 ? 5.614 6.694 -21.621 1.00 73.50 80 GLU A CA 1
ATOM 573 C C . GLU A 1 80 ? 5.134 6.756 -20.158 1.00 73.50 80 GLU A C 1
ATOM 575 O O . GLU A 1 80 ? 4.539 5.801 -19.658 1.00 73.50 80 GLU A O 1
ATOM 580 N N . ILE A 1 81 ? 5.261 7.925 -19.518 1.00 73.81 81 ILE A N 1
ATOM 581 C CA . ILE A 1 81 ? 4.778 8.192 -18.151 1.00 73.81 81 ILE A CA 1
ATOM 582 C C . ILE A 1 81 ? 3.263 7.986 -17.972 1.00 73.81 81 ILE A C 1
ATOM 584 O O . ILE A 1 81 ? 2.807 7.699 -16.869 1.00 73.81 81 ILE A O 1
ATOM 588 N N . PHE A 1 82 ? 2.470 8.134 -19.039 1.00 78.62 82 PHE A N 1
ATOM 589 C CA . PHE A 1 82 ? 1.014 7.969 -19.003 1.00 78.62 82 PHE A CA 1
ATOM 590 C C . PHE A 1 82 ? 0.561 6.624 -19.574 1.00 78.62 82 PHE A C 1
ATOM 592 O O . PHE A 1 82 ? -0.594 6.246 -19.382 1.00 78.62 82 PHE A O 1
ATOM 599 N N . ALA A 1 83 ? 1.449 5.874 -20.229 1.00 80.31 83 ALA A N 1
ATOM 600 C CA . ALA A 1 83 ? 1.105 4.621 -20.895 1.00 80.31 83 ALA A CA 1
ATOM 601 C C . ALA A 1 83 ? 0.701 3.501 -19.915 1.00 80.31 83 ALA A C 1
ATOM 603 O O . ALA A 1 83 ? -0.030 2.585 -20.284 1.00 80.31 83 ALA A O 1
ATOM 604 N N . GLN A 1 84 ? 1.111 3.600 -18.644 1.00 80.94 84 GLN A N 1
ATOM 605 C CA . GLN A 1 84 ? 0.706 2.670 -17.582 1.00 80.94 84 GLN A CA 1
ATOM 606 C C . GLN A 1 84 ? -0.733 2.912 -17.082 1.00 80.94 84 GLN A C 1
ATOM 608 O O . GLN A 1 84 ? -1.351 2.018 -16.493 1.00 80.94 84 GLN A O 1
ATOM 613 N N . ASN A 1 85 ? -1.299 4.104 -17.310 1.00 84.19 85 ASN A N 1
ATOM 614 C CA . ASN A 1 85 ? -2.617 4.466 -16.782 1.00 84.19 85 ASN A CA 1
ATOM 615 C C . ASN A 1 85 ? -3.757 3.641 -17.406 1.00 84.19 85 ASN A C 1
ATOM 617 O O . ASN A 1 85 ? -4.563 3.111 -16.642 1.00 84.19 85 ASN A O 1
ATOM 621 N N . PRO A 1 86 ? -3.830 3.451 -18.740 1.00 84.06 86 PRO A N 1
ATOM 622 C CA . PRO A 1 86 ? -4.855 2.600 -19.348 1.00 84.06 86 PRO A CA 1
ATOM 623 C C . PRO A 1 86 ? -4.807 1.152 -18.849 1.00 84.06 86 PRO A C 1
ATOM 625 O O . PRO A 1 86 ? -5.848 0.552 -18.593 1.00 84.06 86 PRO A O 1
ATOM 628 N N . VAL A 1 87 ? -3.605 0.609 -18.634 1.00 86.19 87 VAL A N 1
ATOM 629 C CA . VAL A 1 87 ? -3.421 -0.736 -18.070 1.00 86.19 87 VAL A CA 1
ATOM 630 C C . VAL A 1 87 ? -3.959 -0.804 -16.642 1.00 86.19 87 VAL A C 1
ATOM 632 O O . VAL A 1 87 ? -4.744 -1.691 -16.308 1.00 86.19 87 VAL A O 1
ATOM 635 N N . THR A 1 88 ? -3.592 0.171 -15.809 1.00 86.50 88 THR A N 1
ATOM 636 C CA . THR A 1 88 ? -4.076 0.268 -14.424 1.00 86.50 88 THR A CA 1
ATOM 637 C C . THR A 1 88 ? -5.598 0.397 -14.377 1.00 86.50 88 THR A C 1
ATOM 639 O O . THR A 1 88 ? -6.244 -0.263 -13.563 1.00 86.50 88 THR A O 1
ATOM 642 N N . LEU A 1 89 ? -6.197 1.184 -15.275 1.00 87.00 89 LEU A N 1
ATOM 643 C CA . LEU A 1 89 ? -7.649 1.318 -15.384 1.00 87.00 89 LEU A CA 1
ATOM 644 C C . LEU A 1 89 ? -8.311 -0.039 -15.666 1.00 87.00 89 LEU A C 1
ATOM 646 O O . LEU A 1 89 ? -9.243 -0.421 -14.965 1.00 87.00 89 LEU A O 1
ATOM 650 N N . LEU A 1 90 ? -7.801 -0.803 -16.633 1.00 87.06 90 LEU A N 1
ATOM 651 C CA . LEU A 1 90 ? -8.363 -2.112 -16.978 1.00 87.06 90 LEU A CA 1
ATOM 652 C C . LEU A 1 90 ? -8.281 -3.112 -15.818 1.00 87.06 90 LEU A C 1
ATOM 654 O O . LEU A 1 90 ? -9.269 -3.782 -15.513 1.00 87.06 90 LEU A O 1
ATOM 658 N N . VAL A 1 91 ? -7.142 -3.174 -15.124 1.00 87.12 91 VAL A N 1
ATOM 659 C CA . VAL A 1 91 ? -6.974 -4.066 -13.964 1.00 87.12 91 VAL A CA 1
ATOM 660 C C . VAL A 1 91 ? -7.882 -3.640 -12.802 1.00 87.12 91 VAL A C 1
ATOM 662 O O . VAL A 1 91 ? -8.520 -4.476 -12.157 1.00 87.12 91 VAL A O 1
ATOM 665 N N . THR A 1 92 ? -7.998 -2.335 -12.544 1.00 87.75 92 THR A N 1
ATOM 666 C CA . THR A 1 92 ? -8.822 -1.807 -11.445 1.00 87.75 92 THR A CA 1
ATOM 667 C C . THR A 1 92 ? -10.323 -1.904 -11.709 1.00 87.75 92 THR A C 1
ATOM 669 O O . THR A 1 92 ? -11.075 -2.061 -10.747 1.00 87.75 92 THR A O 1
ATOM 672 N N . ILE A 1 93 ? -10.778 -1.912 -12.969 1.00 87.69 93 ILE A N 1
ATOM 673 C CA . ILE A 1 93 ? -12.185 -2.175 -13.322 1.00 87.69 93 ILE A CA 1
ATOM 674 C C . ILE A 1 93 ? -12.637 -3.549 -12.803 1.00 87.69 93 ILE A C 1
ATOM 676 O O . ILE A 1 93 ? -13.729 -3.667 -12.242 1.00 87.69 93 ILE A O 1
ATOM 680 N N . GLY A 1 94 ? -11.793 -4.581 -12.907 1.00 84.56 94 GLY A N 1
ATOM 681 C CA . GLY A 1 94 ? -12.098 -5.899 -12.335 1.00 84.56 94 GLY A CA 1
ATOM 682 C C . GLY A 1 94 ? -12.294 -5.848 -10.812 1.00 84.56 94 GLY A C 1
ATOM 683 O O . GLY A 1 94 ? -13.252 -6.412 -10.269 1.00 84.56 94 GLY A O 1
ATOM 684 N N . GLY A 1 95 ? -11.432 -5.095 -10.121 1.00 84.31 95 GLY A N 1
ATOM 685 C CA . GLY A 1 95 ? -11.563 -4.830 -8.686 1.00 84.31 95 GLY A CA 1
ATOM 686 C C . GLY A 1 95 ? -12.821 -4.027 -8.340 1.00 84.31 95 GLY A C 1
ATOM 687 O O . GLY A 1 95 ? -13.503 -4.337 -7.362 1.00 84.31 95 GLY A O 1
ATOM 688 N N . PHE A 1 96 ? -13.176 -3.041 -9.167 1.00 87.88 96 PHE A N 1
ATOM 689 C CA . PHE A 1 96 ? -14.383 -2.235 -9.006 1.00 87.88 96 PHE A CA 1
ATOM 690 C C . PHE A 1 96 ? -15.645 -3.093 -9.057 1.00 87.88 96 PHE A C 1
ATOM 692 O O . PHE A 1 96 ? -16.455 -3.006 -8.139 1.00 87.88 96 PHE A O 1
ATOM 699 N N . PHE A 1 97 ? -15.800 -3.959 -10.063 1.00 89.50 97 PHE A N 1
ATOM 700 C CA . PHE A 1 97 ? -16.982 -4.821 -10.157 1.00 89.50 97 PHE A CA 1
ATOM 701 C C . PHE A 1 97 ? -17.091 -5.780 -8.975 1.00 89.50 97 PHE A C 1
ATOM 703 O O . PHE A 1 97 ? -18.171 -5.931 -8.406 1.00 89.50 97 PHE A O 1
ATOM 710 N N . THR A 1 98 ? -15.974 -6.373 -8.556 1.00 87.06 98 THR A N 1
ATOM 711 C CA . THR A 1 98 ? -15.951 -7.280 -7.401 1.00 87.06 98 THR A CA 1
ATOM 712 C C . THR A 1 98 ? -16.394 -6.559 -6.125 1.00 87.06 98 THR A C 1
ATOM 714 O O . THR A 1 98 ? -17.277 -7.039 -5.409 1.00 87.06 98 THR A O 1
ATOM 717 N N . ASN A 1 99 ? -15.848 -5.366 -5.875 1.00 88.81 99 ASN A N 1
ATOM 718 C CA . ASN A 1 99 ? -16.216 -4.542 -4.725 1.00 88.81 99 ASN A CA 1
ATOM 719 C C . ASN A 1 99 ? -17.664 -4.049 -4.813 1.00 88.81 99 ASN A C 1
ATOM 721 O O . ASN A 1 99 ? -18.382 -4.088 -3.818 1.00 88.81 99 ASN A O 1
ATOM 725 N N . LEU A 1 100 ? -18.120 -3.630 -5.995 1.00 88.94 100 LEU A N 1
ATOM 726 C CA . LEU A 1 100 ? -19.485 -3.161 -6.222 1.00 88.94 100 LEU A CA 1
ATOM 727 C C . LEU A 1 100 ? -20.499 -4.271 -5.936 1.00 88.94 100 LEU A C 1
ATOM 729 O O . LEU A 1 100 ? -21.438 -4.054 -5.172 1.00 88.94 100 LEU A O 1
ATOM 733 N N . VAL A 1 101 ? -20.294 -5.466 -6.493 1.00 91.62 101 VAL A N 1
ATOM 734 C CA . VAL A 1 101 ? -21.171 -6.624 -6.266 1.00 91.62 101 VAL A CA 1
ATOM 735 C C . VAL A 1 101 ? -21.208 -6.985 -4.782 1.00 91.62 101 VAL A C 1
ATOM 737 O O . VAL A 1 101 ? -22.292 -7.186 -4.230 1.00 91.62 101 VAL A O 1
ATOM 740 N N . TYR A 1 102 ? -20.053 -7.005 -4.112 1.00 88.25 102 TYR A N 1
ATOM 741 C CA . TYR A 1 102 ? -19.984 -7.289 -2.681 1.00 88.25 102 TYR A CA 1
ATOM 742 C C . TYR A 1 102 ? -20.711 -6.230 -1.838 1.00 88.25 102 TYR A C 1
ATOM 744 O O . TYR A 1 102 ? -21.507 -6.577 -0.961 1.00 88.25 102 TYR A O 1
ATOM 752 N N . CYS A 1 103 ? -20.509 -4.944 -2.132 1.00 87.25 103 CYS A N 1
ATOM 753 C CA . CYS A 1 103 ? -21.200 -3.841 -1.464 1.00 87.25 103 CYS A CA 1
ATOM 754 C C . CYS A 1 103 ? -22.719 -3.908 -1.674 1.00 87.25 103 CYS A C 1
ATOM 756 O O . CYS A 1 103 ? -23.473 -3.760 -0.714 1.00 87.25 103 CYS A O 1
ATOM 758 N N . LEU A 1 104 ? -23.188 -4.185 -2.894 1.00 87.69 104 LEU A N 1
ATOM 759 C CA . LEU A 1 104 ? -24.616 -4.346 -3.188 1.00 87.69 104 LEU A CA 1
ATOM 760 C C . LEU A 1 104 ? -25.218 -5.544 -2.443 1.00 87.69 104 LEU A C 1
ATOM 762 O O . LEU A 1 104 ? -26.298 -5.432 -1.856 1.00 87.69 104 LEU A O 1
ATOM 766 N N . TYR A 1 105 ? -24.505 -6.671 -2.412 1.00 89.94 105 TYR A N 1
ATOM 767 C CA . TYR A 1 105 ? -24.903 -7.848 -1.644 1.00 89.94 105 TYR A CA 1
ATOM 768 C C . TYR A 1 105 ? -25.010 -7.540 -0.143 1.00 89.94 105 TYR A C 1
ATOM 770 O O . TYR A 1 105 ? -26.025 -7.861 0.480 1.00 89.94 105 TYR A O 1
ATOM 778 N N . MET A 1 106 ? -24.013 -6.863 0.433 1.00 86.75 106 MET A N 1
ATOM 779 C CA . MET A 1 106 ? -24.013 -6.474 1.846 1.00 86.75 106 MET A CA 1
ATOM 780 C C . MET A 1 106 ? -25.101 -5.445 2.168 1.00 86.75 106 MET A C 1
ATOM 782 O O . MET A 1 106 ? -25.780 -5.588 3.184 1.00 86.75 106 MET A O 1
ATOM 786 N N . ASN A 1 107 ? -25.346 -4.472 1.287 1.00 85.62 107 ASN A N 1
ATOM 787 C CA . ASN A 1 107 ? -26.437 -3.504 1.438 1.00 85.62 107 ASN A CA 1
ATOM 788 C C . ASN A 1 107 ? -27.809 -4.188 1.438 1.00 85.62 107 ASN A C 1
ATOM 790 O O . ASN A 1 107 ? -28.685 -3.822 2.227 1.00 85.62 107 ASN A O 1
ATOM 794 N N . LYS A 1 108 ? -27.995 -5.211 0.592 1.00 85.88 108 LYS A N 1
ATOM 795 C CA . LYS A 1 108 ? -29.216 -6.026 0.581 1.00 85.88 108 LYS A CA 1
ATOM 796 C C . LYS A 1 108 ? -29.336 -6.869 1.851 1.00 85.88 108 LYS A C 1
ATOM 798 O O . LYS A 1 108 ? -30.402 -6.895 2.462 1.00 85.88 108 LYS A O 1
ATOM 803 N N . LYS A 1 109 ? -28.252 -7.526 2.270 1.00 88.06 109 LYS A N 1
ATOM 804 C CA . LYS A 1 109 ? -28.217 -8.385 3.462 1.00 88.06 109 LYS A CA 1
ATOM 805 C C . LYS A 1 109 ? -28.484 -7.605 4.753 1.00 88.06 109 LYS A C 1
ATOM 807 O O . LYS A 1 109 ? -29.258 -8.065 5.587 1.00 88.06 109 LYS A O 1
ATOM 812 N N . ASN A 1 110 ? -27.888 -6.423 4.893 1.00 86.50 110 ASN A N 1
ATOM 813 C CA . ASN A 1 110 ? -28.006 -5.580 6.085 1.00 86.50 110 ASN A CA 1
ATOM 814 C C . ASN A 1 110 ? -29.199 -4.610 6.031 1.00 86.50 110 ASN A C 1
ATOM 816 O O . ASN A 1 110 ? -29.432 -3.888 6.993 1.00 86.50 110 ASN A O 1
ATOM 820 N N . LYS A 1 111 ? -29.966 -4.586 4.927 1.00 82.00 111 LYS A N 1
ATOM 821 C CA . LYS A 1 111 ? -31.109 -3.676 4.701 1.00 82.00 111 LYS A CA 1
ATOM 822 C C . LYS A 1 111 ? -30.757 -2.181 4.824 1.00 82.00 111 LYS A C 1
ATOM 824 O O . LYS A 1 111 ? -31.636 -1.352 5.045 1.00 82.00 111 LYS A O 1
ATOM 829 N N . THR A 1 112 ? -29.493 -1.822 4.611 1.00 78.31 112 THR A N 1
ATOM 830 C CA . THR A 1 112 ? -28.970 -0.447 4.723 1.00 78.31 112 THR A CA 1
ATOM 831 C C . THR A 1 112 ? -29.126 0.368 3.437 1.00 78.31 112 THR A C 1
ATOM 833 O O . THR A 1 112 ? -28.820 1.555 3.412 1.00 78.31 112 THR A O 1
ATOM 836 N N . GLY A 1 113 ? -29.652 -0.219 2.353 1.00 68.75 113 GLY A N 1
ATOM 837 C CA . GLY A 1 113 ? -29.818 0.480 1.069 1.00 68.75 113 GLY A CA 1
ATOM 838 C C . GLY A 1 113 ? -30.676 1.754 1.146 1.00 68.75 113 GLY A C 1
ATOM 839 O O . GLY A 1 113 ? -30.449 2.696 0.393 1.00 68.75 113 GLY A O 1
ATOM 840 N N . GLY A 1 114 ? -31.619 1.819 2.092 1.00 68.00 114 GLY A N 1
ATOM 841 C CA . GLY A 1 114 ? -32.442 3.009 2.330 1.00 68.00 114 GLY A CA 1
ATOM 842 C C . GLY A 1 114 ? -31.743 4.123 3.118 1.00 68.00 114 GLY A C 1
ATOM 843 O O . GLY A 1 114 ? -32.248 5.241 3.148 1.00 68.00 114 GLY A O 1
ATOM 844 N N . GLU A 1 115 ? -30.601 3.858 3.756 1.00 70.69 115 GLU A N 1
ATOM 845 C CA . GLU A 1 115 ? -29.880 4.853 4.567 1.00 70.69 115 GLU A CA 1
ATOM 846 C C . GLU A 1 115 ? -29.148 5.881 3.700 1.00 70.69 115 GLU A C 1
ATOM 848 O O . GLU A 1 115 ? -29.095 7.062 4.045 1.00 70.69 115 GLU A O 1
ATOM 853 N N . ILE A 1 116 ? -28.689 5.465 2.516 1.00 68.75 116 ILE A N 1
ATOM 854 C CA . ILE A 1 116 ? -28.065 6.358 1.531 1.00 68.75 116 ILE A CA 1
ATOM 855 C C . ILE A 1 116 ? -29.070 7.431 1.078 1.00 68.75 116 ILE A C 1
ATOM 857 O O . ILE A 1 116 ? -28.719 8.602 0.979 1.00 68.75 116 ILE A O 1
ATOM 861 N N . GLY A 1 117 ? -30.339 7.052 0.881 1.00 67.12 117 GLY A N 1
ATOM 862 C CA . GLY A 1 117 ? -31.415 7.979 0.506 1.00 67.12 117 GLY A CA 1
ATOM 863 C C . GLY A 1 117 ? -31.963 8.832 1.657 1.00 67.12 117 GLY A C 1
ATOM 864 O O . GLY A 1 117 ? -32.526 9.894 1.409 1.00 67.12 117 GLY A O 1
ATOM 865 N N . LYS A 1 118 ? -31.792 8.396 2.913 1.00 73.00 118 LYS A N 1
ATOM 866 C CA . LYS A 1 118 ? -32.199 9.145 4.120 1.00 73.00 118 LYS A CA 1
ATOM 867 C C . LYS A 1 118 ? -31.150 10.158 4.585 1.00 73.00 118 LYS A C 1
ATOM 869 O O . LYS A 1 118 ? -31.444 11.001 5.429 1.00 73.00 118 LYS A O 1
ATOM 874 N N . THR A 1 119 ? -29.930 10.066 4.064 1.00 75.81 119 THR A N 1
ATOM 875 C CA . THR A 1 119 ? -28.835 10.972 4.411 1.00 75.81 119 THR A CA 1
ATOM 876 C C . THR A 1 119 ? -29.061 12.343 3.774 1.00 75.81 119 THR A C 1
ATOM 878 O O . THR A 1 119 ? -29.504 12.450 2.631 1.00 75.81 119 THR A O 1
ATOM 881 N N . SER A 1 120 ? -28.758 13.418 4.505 1.00 80.75 120 SER A N 1
ATOM 882 C CA . SER A 1 120 ? -28.923 14.773 3.979 1.00 80.75 120 SER A CA 1
ATOM 883 C C . SER A 1 120 ? -28.033 15.001 2.748 1.00 80.75 120 SER A C 1
ATOM 885 O O . SER A 1 120 ? -26.880 14.566 2.702 1.00 80.75 120 SER A O 1
ATOM 887 N N . LYS A 1 121 ? -28.559 15.720 1.744 1.00 79.94 121 LYS A N 1
ATOM 888 C CA . LYS A 1 121 ? -27.824 16.078 0.515 1.00 79.94 121 LYS A CA 1
ATOM 889 C C . LYS A 1 121 ? -26.399 16.615 0.773 1.00 79.94 121 LYS A C 1
ATOM 891 O O . LYS A 1 121 ? -25.486 16.130 0.109 1.00 79.94 121 LYS A O 1
ATOM 896 N N . PRO A 1 122 ? -26.157 17.548 1.719 1.00 82.31 122 PRO A N 1
ATOM 897 C CA . PRO A 1 122 ? -24.802 18.044 1.981 1.00 82.31 122 PRO A CA 1
ATOM 898 C C . PRO A 1 122 ? -23.855 16.980 2.555 1.00 82.31 122 PRO A C 1
ATOM 900 O O . PRO A 1 122 ? -22.688 16.946 2.172 1.00 82.31 122 PRO A O 1
ATOM 903 N N . VAL A 1 123 ? -24.335 16.074 3.415 1.00 83.50 123 VAL A N 1
ATOM 904 C CA . VAL A 1 123 ? -23.507 14.978 3.955 1.00 83.50 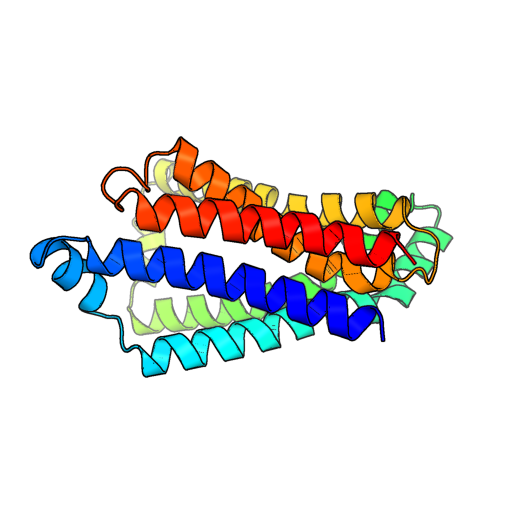123 VAL A CA 1
ATOM 905 C C . VAL A 1 123 ? -23.167 13.966 2.861 1.00 83.50 123 VAL A C 1
ATOM 907 O O . VAL A 1 123 ? -22.028 13.513 2.780 1.00 83.50 123 VAL A O 1
ATOM 910 N N . LEU A 1 124 ? -24.116 13.659 1.972 1.00 83.88 124 LEU A N 1
ATOM 911 C CA . LEU A 1 124 ? -23.875 12.769 0.836 1.00 83.88 124 LEU A CA 1
ATOM 912 C C . LEU A 1 124 ? -22.823 13.340 -0.126 1.00 83.88 124 LEU A C 1
ATOM 914 O O . LEU A 1 124 ? -21.914 12.616 -0.523 1.00 83.88 124 LEU A O 1
ATOM 918 N N . ILE A 1 125 ? -22.913 14.631 -0.464 1.00 86.25 125 ILE A N 1
ATOM 919 C CA . ILE A 1 125 ? -21.918 15.303 -1.314 1.00 86.25 125 ILE A CA 1
ATOM 920 C C . ILE A 1 125 ? -20.540 15.256 -0.653 1.00 86.25 125 ILE A C 1
ATOM 922 O O . ILE A 1 125 ? -19.567 14.892 -1.306 1.00 86.25 125 ILE A O 1
ATOM 926 N N . ASN A 1 126 ? -20.453 15.559 0.643 1.00 88.19 126 ASN A N 1
ATOM 927 C CA . ASN A 1 126 ? -19.184 15.527 1.364 1.00 88.19 126 ASN A CA 1
ATOM 928 C C . ASN A 1 126 ? -18.568 14.118 1.373 1.00 88.19 126 ASN A C 1
ATOM 930 O O . ASN A 1 126 ? -17.386 13.952 1.081 1.00 88.19 126 ASN A O 1
ATOM 934 N N . ASN A 1 127 ? -19.381 13.089 1.622 1.00 87.38 127 ASN A N 1
ATOM 935 C CA . ASN A 1 127 ? -18.934 11.697 1.573 1.00 87.38 127 ASN A CA 1
ATOM 936 C C . ASN A 1 127 ? -18.440 11.309 0.173 1.00 87.38 127 ASN A C 1
ATOM 938 O O . ASN A 1 127 ? -17.389 10.686 0.054 1.00 87.38 127 ASN A O 1
ATOM 942 N N . LEU A 1 128 ? -19.149 11.713 -0.886 1.00 87.25 128 LEU A N 1
ATOM 943 C CA . LEU A 1 128 ? -18.719 11.470 -2.265 1.00 87.25 128 LEU A CA 1
ATOM 944 C C . LEU A 1 128 ? -17.394 12.172 -2.583 1.00 87.25 128 LEU A C 1
ATOM 946 O O . LEU A 1 128 ? -16.522 11.558 -3.196 1.00 87.25 128 LEU A O 1
ATOM 950 N N . LEU A 1 129 ? -17.213 13.417 -2.133 1.00 90.44 129 LEU A N 1
ATOM 951 C CA . LEU A 1 129 ? -15.962 14.157 -2.306 1.00 90.44 129 LEU A CA 1
ATOM 952 C C . LEU A 1 129 ? -14.802 13.488 -1.562 1.00 90.44 129 LEU A C 1
ATOM 954 O O . LEU A 1 129 ? -13.729 13.325 -2.139 1.00 90.44 129 LEU A O 1
ATOM 958 N N . PHE A 1 130 ? -15.012 13.035 -0.324 1.00 90.00 130 PHE A N 1
ATOM 959 C CA . PHE A 1 130 ? -13.990 12.294 0.419 1.00 90.00 130 PHE A CA 1
ATOM 960 C C . PHE A 1 130 ? -13.671 10.938 -0.213 1.00 90.00 130 PHE A C 1
ATOM 962 O O . PHE A 1 130 ? -12.500 10.569 -0.280 1.00 90.00 130 PHE A O 1
ATOM 969 N N . CYS A 1 131 ? -14.668 10.213 -0.727 1.00 88.19 131 CYS A N 1
ATOM 970 C CA . CYS A 1 131 ? -14.440 8.974 -1.471 1.00 88.19 131 CYS A CA 1
ATOM 971 C C . CYS A 1 131 ? -13.648 9.227 -2.762 1.00 88.19 131 CYS A C 1
ATOM 973 O O . CYS A 1 131 ? -12.714 8.480 -3.055 1.00 88.19 131 CYS A O 1
ATOM 975 N N . ALA A 1 132 ? -13.977 10.286 -3.505 1.00 89.56 132 ALA A N 1
ATOM 976 C CA . ALA A 1 132 ? -13.245 10.678 -4.706 1.00 89.56 132 ALA A CA 1
ATOM 977 C C . ALA A 1 132 ? -11.798 11.076 -4.377 1.00 89.56 132 ALA A C 1
ATOM 979 O O . ALA A 1 132 ? -10.872 10.632 -5.052 1.00 89.56 132 ALA A O 1
ATOM 980 N N . LEU A 1 133 ? -11.590 11.844 -3.303 1.00 91.44 133 LEU A N 1
ATOM 981 C CA . LEU A 1 133 ? -10.262 12.235 -2.834 1.00 91.44 133 LEU A CA 1
ATOM 982 C C . LEU A 1 133 ? -9.437 11.020 -2.396 1.00 91.44 133 LEU A C 1
ATOM 984 O O . LEU A 1 133 ? -8.284 10.889 -2.796 1.00 91.44 133 LEU A O 1
ATOM 988 N N . ALA A 1 134 ? -10.023 10.108 -1.617 1.00 87.62 134 ALA A N 1
ATOM 989 C CA . ALA A 1 134 ? -9.361 8.876 -1.198 1.00 87.62 134 ALA A CA 1
ATOM 990 C C . ALA A 1 134 ? -8.985 8.003 -2.404 1.00 87.62 134 ALA A C 1
ATOM 992 O O . ALA A 1 134 ? -7.869 7.491 -2.466 1.00 87.62 134 ALA A O 1
ATOM 993 N N . GLY A 1 135 ? -9.884 7.884 -3.387 1.00 86.31 135 GLY A N 1
ATOM 994 C CA . GLY A 1 135 ? -9.620 7.182 -4.641 1.00 86.31 135 GLY A CA 1
ATOM 995 C C . GLY A 1 135 ? -8.492 7.826 -5.447 1.00 86.31 135 GLY A C 1
ATOM 996 O O . GLY A 1 135 ? -7.608 7.119 -5.921 1.00 86.31 135 GLY A O 1
ATOM 997 N N . LEU A 1 136 ? -8.470 9.157 -5.548 1.00 87.62 136 LEU A N 1
ATOM 998 C CA . LEU A 1 136 ? -7.419 9.902 -6.244 1.00 87.62 136 LEU A CA 1
ATOM 999 C C . LEU A 1 136 ? -6.054 9.728 -5.564 1.00 87.62 136 LEU A C 1
ATOM 1001 O O . LEU A 1 136 ? -5.063 9.436 -6.233 1.00 87.62 136 LEU A O 1
ATOM 1005 N N . LEU A 1 137 ? -6.006 9.858 -4.235 1.00 87.62 137 LEU A N 1
ATOM 1006 C CA . LEU A 1 137 ? -4.789 9.647 -3.450 1.00 87.62 137 LEU A CA 1
ATOM 1007 C C . LEU A 1 137 ? -4.297 8.204 -3.570 1.00 87.62 137 LEU A C 1
ATOM 1009 O O . LEU A 1 137 ? -3.106 7.980 -3.771 1.00 87.62 137 LEU A O 1
ATOM 1013 N N . TRP A 1 138 ? -5.202 7.224 -3.523 1.00 86.44 138 TRP A N 1
ATOM 1014 C CA . TRP A 1 138 ? -4.839 5.826 -3.731 1.00 86.44 138 TRP A CA 1
ATOM 1015 C C . TRP A 1 138 ? -4.335 5.584 -5.157 1.00 86.44 138 TRP A C 1
ATOM 1017 O O . TRP A 1 138 ? -3.316 4.924 -5.331 1.00 86.44 138 TRP A O 1
ATOM 1027 N N . TYR A 1 139 ? -4.979 6.152 -6.177 1.00 84.62 139 TYR A N 1
ATOM 1028 C CA . TYR A 1 139 ? -4.567 5.984 -7.572 1.00 84.62 139 TYR A CA 1
ATOM 1029 C C . TYR A 1 139 ? -3.209 6.637 -7.870 1.00 84.62 139 TYR A C 1
ATOM 1031 O O . TYR A 1 139 ? -2.436 6.119 -8.677 1.00 84.62 139 TYR A O 1
ATOM 1039 N N . SER A 1 140 ? -2.876 7.735 -7.182 1.00 84.38 140 SER A N 1
ATOM 1040 C CA . SER A 1 140 ? -1.604 8.452 -7.357 1.00 84.38 140 SER A CA 1
ATOM 1041 C C . SER A 1 140 ? -0.365 7.557 -7.198 1.00 84.38 140 SER A C 1
ATOM 1043 O O . SER A 1 140 ? 0.649 7.792 -7.855 1.00 84.38 140 SER A O 1
ATOM 1045 N N . GLN A 1 141 ? -0.463 6.469 -6.422 1.00 84.38 141 GLN A N 1
ATOM 1046 C CA . GLN A 1 141 ? 0.628 5.505 -6.258 1.00 84.38 141 GLN A CA 1
ATOM 1047 C C . GLN A 1 141 ? 1.011 4.811 -7.578 1.00 84.38 141 GLN A C 1
ATOM 1049 O O . GLN A 1 141 ? 2.187 4.540 -7.811 1.00 84.38 141 GLN A O 1
ATOM 1054 N N . PHE A 1 142 ? 0.045 4.559 -8.471 1.00 82.50 142 PHE A N 1
ATOM 1055 C CA . PHE A 1 142 ? 0.298 3.924 -9.771 1.00 82.50 142 PHE A CA 1
ATOM 1056 C C . PHE A 1 142 ? 0.905 4.899 -10.773 1.00 82.50 142 PHE A C 1
ATOM 1058 O O . PHE A 1 142 ? 1.698 4.494 -11.619 1.00 82.50 142 PHE A O 1
ATOM 1065 N N . PHE A 1 143 ? 0.595 6.190 -10.637 1.00 82.00 143 PHE A N 1
ATOM 1066 C CA . PHE A 1 143 ? 1.297 7.228 -11.379 1.00 82.00 143 PHE A CA 1
ATOM 1067 C C . PHE A 1 143 ? 2.774 7.283 -10.964 1.00 82.00 143 PHE A C 1
ATOM 1069 O O . PHE A 1 143 ? 3.658 7.268 -11.819 1.00 82.00 143 PHE A O 1
ATOM 1076 N N . GLY A 1 144 ? 3.044 7.241 -9.653 1.00 81.25 144 GLY A N 1
ATOM 1077 C CA . GLY A 1 144 ? 4.403 7.121 -9.119 1.00 81.25 144 GLY A CA 1
ATOM 1078 C C . GLY A 1 144 ? 5.121 5.852 -9.590 1.00 81.25 144 GLY A C 1
ATOM 1079 O O . GLY A 1 144 ? 6.299 5.913 -9.931 1.00 81.25 144 GLY A O 1
ATOM 1080 N N . LEU A 1 145 ? 4.409 4.723 -9.685 1.00 82.44 145 LEU A N 1
ATOM 1081 C CA . LEU A 1 145 ? 4.943 3.477 -10.242 1.00 82.44 145 LEU A CA 1
ATOM 1082 C C . LEU A 1 145 ? 5.328 3.628 -11.718 1.00 82.44 145 LEU A C 1
ATOM 1084 O O . LEU A 1 145 ? 6.440 3.260 -12.084 1.00 82.44 145 LEU A O 1
ATOM 1088 N N . GLY A 1 146 ? 4.441 4.178 -12.553 1.00 78.38 146 GLY A N 1
ATOM 1089 C CA . GLY A 1 146 ? 4.709 4.387 -13.980 1.00 78.38 146 GLY A CA 1
ATOM 1090 C C . GLY A 1 146 ? 5.877 5.346 -14.219 1.00 78.38 146 GLY A C 1
ATOM 1091 O O . GLY A 1 146 ? 6.759 5.059 -15.028 1.00 78.38 146 GLY A O 1
ATOM 1092 N N . MET A 1 147 ? 5.936 6.439 -13.453 1.00 79.81 147 MET A N 1
ATOM 1093 C CA . MET A 1 147 ? 7.066 7.369 -13.465 1.00 79.81 147 MET A CA 1
ATOM 1094 C C . MET A 1 147 ? 8.363 6.680 -13.019 1.00 79.81 147 MET A C 1
ATOM 1096 O O . MET A 1 147 ? 9.367 6.771 -13.717 1.00 79.81 147 MET A O 1
ATOM 1100 N N . GLY A 1 148 ? 8.348 5.940 -11.907 1.00 77.62 148 GLY A N 1
ATOM 1101 C CA . GLY A 1 148 ? 9.514 5.199 -11.419 1.00 77.62 148 GLY A CA 1
ATOM 1102 C C . GLY A 1 148 ? 10.027 4.166 -12.424 1.00 77.62 148 GLY A C 1
ATOM 1103 O O . GLY A 1 148 ? 11.227 4.088 -12.663 1.00 77.62 148 GLY A O 1
ATOM 1104 N N . GLN A 1 149 ? 9.122 3.432 -13.076 1.00 77.06 149 GLN A N 1
ATOM 1105 C CA . GLN A 1 149 ? 9.476 2.459 -14.111 1.00 77.06 149 GLN A CA 1
ATOM 1106 C C . GLN A 1 149 ? 10.135 3.101 -15.337 1.00 77.06 149 GLN A C 1
ATOM 1108 O O . GLN A 1 149 ? 11.004 2.470 -15.924 1.00 77.06 149 GLN A O 1
ATOM 1113 N N . SER A 1 150 ? 9.767 4.335 -15.702 1.00 74.19 150 SER A N 1
ATOM 1114 C CA . SER A 1 150 ? 10.380 5.039 -16.843 1.00 74.19 150 SER A CA 1
ATOM 1115 C C . SER A 1 150 ? 11.843 5.446 -16.621 1.00 74.19 150 SER A C 1
ATOM 1117 O O . SER A 1 150 ? 12.550 5.714 -17.585 1.00 74.19 150 SER A O 1
ATOM 1119 N N . PHE A 1 151 ? 12.313 5.475 -15.368 1.00 76.31 151 PHE A N 1
ATOM 1120 C CA . PHE A 1 151 ? 13.723 5.729 -15.046 1.00 76.31 151 PHE A CA 1
ATOM 1121 C C . PHE A 1 151 ? 14.580 4.459 -15.030 1.00 76.31 151 PHE A C 1
ATOM 1123 O O . PHE A 1 151 ? 15.804 4.559 -14.990 1.00 76.31 151 PHE A O 1
ATOM 1130 N N . PHE A 1 152 ? 13.965 3.274 -15.020 1.00 77.00 152 PHE A N 1
ATOM 1131 C CA . PHE A 1 152 ? 14.691 2.008 -15.012 1.00 77.00 152 PHE A CA 1
ATOM 1132 C C . PHE A 1 152 ? 14.984 1.542 -16.436 1.00 77.00 152 PHE A C 1
ATOM 1134 O O . PHE A 1 152 ? 14.140 1.661 -17.322 1.00 77.00 152 PHE A O 1
ATOM 1141 N N . GLU A 1 153 ? 16.161 0.951 -16.648 1.00 71.62 153 GLU A N 1
ATOM 1142 C CA . GLU A 1 153 ? 16.490 0.350 -17.941 1.00 71.62 153 GLU A CA 1
ATOM 1143 C C . GLU A 1 153 ? 15.490 -0.773 -18.290 1.00 71.62 153 GLU A C 1
ATOM 1145 O O . GLU A 1 153 ? 15.109 -1.557 -17.401 1.00 71.62 153 GLU A O 1
ATOM 1150 N N . PRO A 1 154 ? 15.058 -0.885 -19.564 1.00 66.94 154 PRO A N 1
ATOM 1151 C CA . PRO A 1 154 ? 14.195 -1.971 -20.020 1.00 66.94 154 PRO A CA 1
ATOM 1152 C C . PRO A 1 154 ? 14.803 -3.338 -19.686 1.00 66.94 154 PRO A C 1
ATOM 1154 O O . PRO A 1 154 ? 15.980 -3.574 -19.938 1.00 66.94 154 PRO A O 1
ATOM 1157 N N . ASN A 1 155 ? 14.001 -4.249 -19.126 1.00 64.62 155 ASN A N 1
ATOM 1158 C CA . ASN A 1 155 ? 14.422 -5.583 -18.658 1.00 64.62 155 ASN A CA 1
ATOM 1159 C C . ASN A 1 155 ? 15.413 -5.607 -17.479 1.00 64.62 155 ASN A C 1
ATOM 1161 O O . ASN A 1 155 ? 15.934 -6.673 -17.141 1.00 64.62 155 ASN A O 1
ATOM 1165 N N . SER A 1 156 ? 15.651 -4.477 -16.809 1.00 71.44 156 SER A N 1
ATOM 1166 C CA . SER A 1 156 ? 16.456 -4.460 -15.586 1.00 71.44 156 SER A CA 1
ATOM 1167 C C . SER A 1 156 ? 15.785 -5.221 -14.438 1.00 71.44 156 SER A C 1
ATOM 1169 O O . SER A 1 156 ? 14.556 -5.313 -14.324 1.00 71.44 156 SER A O 1
ATOM 1171 N N . VAL A 1 157 ? 16.612 -5.705 -13.509 1.00 69.12 157 VAL A N 1
ATOM 1172 C CA . VAL A 1 157 ? 16.159 -6.326 -12.255 1.00 69.12 157 VAL A CA 1
ATOM 1173 C C . VAL A 1 157 ? 15.256 -5.366 -11.465 1.00 69.12 157 VAL A C 1
ATOM 1175 O O . VAL A 1 157 ? 14.287 -5.794 -10.839 1.00 69.12 157 VAL A O 1
ATOM 1178 N N . MET A 1 158 ? 15.505 -4.057 -11.550 1.00 71.06 158 MET A N 1
ATOM 1179 C CA . MET A 1 158 ? 14.691 -3.031 -10.893 1.00 71.06 158 MET A CA 1
ATOM 1180 C C . MET A 1 158 ? 13.263 -2.955 -11.428 1.00 71.06 158 MET A C 1
ATOM 1182 O O . MET A 1 158 ? 12.326 -2.804 -10.643 1.00 71.06 158 MET A O 1
ATOM 1186 N N . MET A 1 159 ? 13.077 -3.110 -12.741 1.00 74.69 159 MET A N 1
ATOM 1187 C CA . MET A 1 159 ? 11.746 -3.136 -13.344 1.00 74.69 159 MET A CA 1
ATOM 1188 C C . MET A 1 159 ? 10.946 -4.354 -12.866 1.00 74.69 159 MET A C 1
ATOM 1190 O O . MET A 1 159 ? 9.767 -4.220 -12.545 1.00 74.69 159 MET A O 1
ATOM 1194 N N . ALA A 1 160 ? 11.596 -5.512 -12.713 1.00 72.81 160 ALA A N 1
ATOM 1195 C CA . ALA A 1 160 ? 10.965 -6.708 -12.149 1.00 72.81 160 ALA A CA 1
ATOM 1196 C C . ALA A 1 160 ? 10.564 -6.533 -10.669 1.00 72.81 160 ALA A C 1
ATOM 1198 O O . ALA A 1 160 ? 9.571 -7.109 -10.220 1.00 72.81 160 ALA A O 1
ATOM 1199 N N . PHE A 1 161 ? 11.296 -5.712 -9.907 1.00 75.56 161 PHE A N 1
ATOM 1200 C CA . PHE A 1 161 ? 10.994 -5.419 -8.502 1.00 75.56 161 PHE A CA 1
ATOM 1201 C C . PHE A 1 161 ? 10.170 -4.157 -8.266 1.00 75.56 161 PHE A C 1
ATOM 1203 O O . PHE A 1 161 ? 9.854 -3.873 -7.110 1.00 75.56 161 PHE A O 1
ATOM 1210 N N . SER A 1 162 ? 9.776 -3.412 -9.299 1.00 79.38 162 SER A N 1
ATOM 1211 C CA . SER A 1 162 ? 9.096 -2.123 -9.122 1.00 79.38 162 SER A CA 1
ATOM 1212 C C . SER A 1 162 ? 7.838 -2.239 -8.248 1.00 79.38 162 SER A C 1
ATOM 1214 O O . SER A 1 162 ? 7.574 -1.367 -7.422 1.00 79.38 162 SER A O 1
ATOM 1216 N N . TRP A 1 163 ? 7.103 -3.354 -8.360 1.00 82.56 163 TRP A N 1
ATOM 1217 C CA . TRP A 1 163 ? 5.951 -3.663 -7.504 1.00 82.56 163 TRP A CA 1
ATOM 1218 C C . TRP A 1 163 ? 6.336 -3.877 -6.035 1.00 82.56 163 TRP A C 1
ATOM 1220 O O . TRP A 1 163 ? 5.724 -3.308 -5.132 1.00 82.56 163 TRP A O 1
ATOM 1230 N N . SER A 1 164 ? 7.376 -4.672 -5.781 1.00 79.69 164 SER A N 1
ATOM 1231 C CA . SER A 1 164 ? 7.874 -4.941 -4.427 1.00 79.69 164 SER A CA 1
ATOM 1232 C C . SER A 1 164 ? 8.460 -3.690 -3.772 1.00 79.69 164 SER A C 1
ATOM 1234 O O . SER A 1 164 ? 8.283 -3.486 -2.568 1.00 79.69 164 SER A O 1
ATOM 1236 N N . ILE A 1 165 ? 9.114 -2.834 -4.562 1.00 79.94 165 ILE A N 1
ATOM 1237 C CA . ILE A 1 165 ? 9.621 -1.529 -4.128 1.00 79.94 165 ILE A CA 1
ATOM 1238 C C . ILE A 1 165 ? 8.446 -0.639 -3.716 1.00 79.94 165 ILE A C 1
ATOM 1240 O O . ILE A 1 165 ? 8.441 -0.134 -2.595 1.00 79.94 165 ILE A O 1
ATOM 1244 N N . LEU A 1 166 ? 7.418 -0.513 -4.564 1.00 84.56 166 LEU A N 1
ATOM 1245 C CA . LEU A 1 166 ? 6.211 0.261 -4.257 1.00 84.56 166 LEU A CA 1
ATOM 1246 C C . LEU A 1 166 ? 5.537 -0.221 -2.963 1.00 84.56 166 LEU A C 1
ATOM 1248 O O . LEU A 1 166 ? 5.228 0.587 -2.089 1.00 84.56 166 LEU A O 1
ATOM 1252 N N . MET A 1 167 ? 5.350 -1.534 -2.803 1.00 84.12 167 MET A N 1
ATOM 1253 C CA . MET A 1 167 ? 4.721 -2.098 -1.603 1.00 84.12 167 MET A CA 1
ATOM 1254 C C . MET A 1 167 ? 5.558 -1.880 -0.340 1.00 84.12 167 MET A C 1
ATOM 1256 O O . MET A 1 167 ? 5.013 -1.552 0.714 1.00 84.12 167 MET A O 1
ATOM 1260 N N . SER A 1 168 ? 6.881 -1.999 -0.439 1.00 80.56 168 SER A N 1
ATOM 1261 C CA . SER A 1 168 ? 7.784 -1.727 0.684 1.00 80.56 168 SER A CA 1
ATOM 1262 C C . SER A 1 168 ? 7.773 -0.247 1.067 1.00 80.56 168 SER A C 1
ATOM 1264 O O . SER A 1 168 ? 7.694 0.074 2.252 1.00 80.56 168 SER A O 1
ATOM 1266 N N . LEU A 1 169 ? 7.777 0.660 0.084 1.00 83.19 169 LEU A N 1
ATOM 1267 C CA . LEU A 1 169 ? 7.637 2.098 0.318 1.00 83.19 169 LEU A CA 1
ATOM 1268 C C . LEU A 1 169 ? 6.297 2.425 0.981 1.00 83.19 169 LEU A C 1
ATOM 1270 O O . LEU A 1 169 ? 6.287 3.166 1.960 1.00 83.19 169 LEU A O 1
ATOM 1274 N N . ASN A 1 170 ? 5.194 1.823 0.528 1.00 84.38 170 ASN A N 1
ATOM 1275 C CA . ASN A 1 170 ? 3.884 1.977 1.168 1.00 84.38 170 ASN A CA 1
ATOM 1276 C C . ASN A 1 170 ? 3.936 1.595 2.656 1.00 84.38 170 ASN A C 1
ATOM 1278 O O . ASN A 1 170 ? 3.441 2.343 3.501 1.00 84.38 170 ASN A O 1
ATOM 1282 N N . VAL A 1 171 ? 4.579 0.472 3.001 1.00 82.88 171 VAL A N 1
ATOM 1283 C CA . VAL A 1 171 ? 4.751 0.046 4.401 1.00 82.88 171 VAL A CA 1
ATOM 1284 C C . VAL A 1 171 ? 5.607 1.043 5.183 1.00 82.88 171 VAL A C 1
ATOM 1286 O O . VAL A 1 171 ? 5.241 1.411 6.301 1.00 82.88 171 VAL A O 1
ATOM 1289 N N . VAL A 1 172 ? 6.724 1.508 4.621 1.00 82.81 172 VAL A N 1
ATOM 1290 C CA . VAL A 1 172 ? 7.609 2.473 5.290 1.00 82.81 172 VAL A CA 1
ATOM 1291 C C . VAL A 1 172 ? 6.885 3.801 5.529 1.00 82.81 172 VAL A C 1
ATOM 1293 O O . VAL A 1 172 ? 6.801 4.241 6.674 1.00 82.81 172 VAL A O 1
ATOM 1296 N N . PHE A 1 173 ? 6.293 4.407 4.496 1.00 85.38 173 PHE A N 1
ATOM 1297 C CA . PHE A 1 173 ? 5.567 5.676 4.617 1.00 85.38 173 PHE A CA 1
ATOM 1298 C C . PHE A 1 173 ? 4.368 5.575 5.562 1.00 85.38 173 PHE A C 1
ATOM 1300 O O . PHE A 1 173 ? 4.166 6.471 6.381 1.00 85.38 173 PHE A O 1
ATOM 1307 N N . SER A 1 174 ? 3.614 4.473 5.510 1.00 84.38 174 SER A N 1
ATOM 1308 C CA . SER A 1 174 ? 2.506 4.227 6.438 1.00 84.38 174 SER A CA 1
ATOM 1309 C C . SER A 1 174 ? 2.984 4.200 7.894 1.00 84.38 174 SER A C 1
ATOM 1311 O O . SER A 1 174 ? 2.392 4.859 8.751 1.00 84.38 174 SER A O 1
ATOM 1313 N N . ASN A 1 175 ? 4.094 3.512 8.180 1.00 83.06 175 ASN A N 1
ATOM 1314 C CA . ASN A 1 175 ? 4.647 3.457 9.532 1.00 83.06 175 ASN A CA 1
ATOM 1315 C C . ASN A 1 175 ? 5.247 4.797 9.979 1.00 83.06 175 ASN A C 1
ATOM 1317 O O . ASN A 1 175 ? 5.050 5.188 11.129 1.00 83.06 175 ASN A O 1
ATOM 1321 N N . VAL A 1 176 ? 5.917 5.532 9.085 1.00 84.00 176 VAL A N 1
ATOM 1322 C CA . VAL A 1 176 ? 6.419 6.889 9.361 1.00 84.00 176 VAL A CA 1
ATOM 1323 C C . VAL A 1 176 ? 5.266 7.825 9.718 1.00 84.00 176 VAL A C 1
ATOM 1325 O O . VAL A 1 176 ? 5.332 8.515 10.737 1.00 84.00 176 VAL A O 1
ATOM 1328 N N . TRP A 1 177 ? 4.179 7.810 8.945 1.00 84.31 177 TRP A N 1
ATOM 1329 C CA . TRP A 1 177 ? 2.995 8.612 9.250 1.00 84.31 177 TRP A CA 1
ATOM 1330 C C . TRP A 1 177 ? 2.357 8.203 10.582 1.00 84.31 177 TRP A C 1
ATOM 1332 O O . TRP A 1 177 ? 2.027 9.067 11.391 1.00 84.31 177 TRP A O 1
ATOM 1342 N N . GLY A 1 178 ? 2.283 6.901 10.877 1.00 81.88 178 GLY A N 1
ATOM 1343 C CA . GLY A 1 178 ? 1.829 6.405 12.181 1.00 81.88 178 GLY A CA 1
ATOM 1344 C C . GLY A 1 178 ? 2.688 6.905 13.353 1.00 81.88 178 GLY A C 1
ATOM 1345 O O . GLY A 1 178 ? 2.168 7.200 14.432 1.00 81.88 178 GLY A O 1
ATOM 1346 N N . ILE A 1 179 ? 4.005 7.057 13.163 1.00 80.50 179 ILE A N 1
ATOM 1347 C CA . ILE A 1 179 ? 4.899 7.667 14.163 1.00 80.50 179 ILE A CA 1
ATOM 1348 C C . ILE A 1 179 ? 4.588 9.163 14.326 1.00 80.50 179 ILE A C 1
ATOM 1350 O O . ILE A 1 179 ? 4.471 9.633 15.460 1.00 80.50 179 ILE A O 1
ATOM 1354 N N . ILE A 1 180 ? 4.401 9.898 13.224 1.00 83.50 180 ILE A N 1
ATOM 1355 C CA . ILE A 1 180 ? 4.067 11.336 13.229 1.00 83.50 180 ILE A CA 1
ATOM 1356 C C . ILE A 1 180 ? 2.725 11.593 13.928 1.00 83.50 180 ILE A C 1
ATOM 1358 O O . ILE A 1 180 ? 2.630 12.482 14.777 1.00 83.50 180 ILE A O 1
ATOM 1362 N N . LEU A 1 181 ? 1.713 10.766 13.650 1.00 83.75 181 LEU A N 1
ATOM 1363 C CA . LEU A 1 181 ? 0.401 10.796 14.305 1.00 83.75 181 LEU A CA 1
ATOM 1364 C C . LEU A 1 181 ? 0.438 10.335 15.774 1.00 83.75 181 LEU A C 1
ATOM 1366 O O . LEU A 1 181 ? -0.594 10.302 16.442 1.00 83.75 181 LEU A O 1
ATOM 1370 N N . LYS A 1 182 ? 1.626 10.017 16.307 1.00 80.69 182 LYS A N 1
ATOM 1371 C CA . LYS A 1 182 ? 1.862 9.574 17.689 1.00 80.69 182 LYS A CA 1
ATOM 1372 C C . LYS A 1 182 ? 1.129 8.280 18.049 1.00 80.69 182 LYS A C 1
ATOM 1374 O O . LYS A 1 182 ? 0.967 7.990 19.232 1.00 80.69 182 LYS A O 1
ATOM 1379 N N . GLU A 1 183 ? 0.773 7.453 17.067 1.00 74.38 183 GLU A N 1
ATOM 1380 C CA . GLU A 1 183 ? 0.109 6.166 17.309 1.00 74.38 183 GLU A CA 1
ATOM 1381 C C . GLU A 1 183 ? 0.989 5.196 18.114 1.00 74.38 183 GLU A C 1
ATOM 1383 O O . GLU A 1 183 ? 0.496 4.317 18.819 1.00 74.38 183 GLU A O 1
ATOM 1388 N N . TRP A 1 184 ? 2.308 5.373 18.043 1.00 75.06 184 TRP A N 1
ATOM 1389 C CA . TRP A 1 184 ? 3.295 4.563 18.760 1.00 75.06 184 TRP A CA 1
ATOM 1390 C C . TRP A 1 184 ? 3.605 5.078 20.173 1.00 75.06 184 TRP A C 1
ATOM 1392 O O . TRP A 1 184 ? 4.419 4.486 20.890 1.00 75.06 184 TRP A O 1
ATOM 1402 N N . LYS A 1 185 ? 2.963 6.169 20.611 1.00 67.44 185 LYS A N 1
ATOM 1403 C CA . LYS A 1 185 ? 3.134 6.712 21.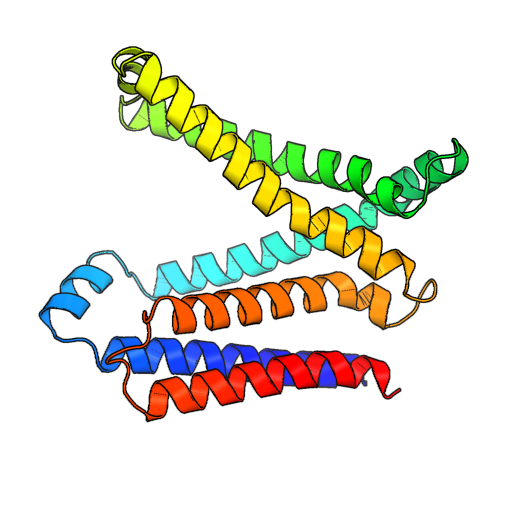962 1.00 67.44 185 LYS A CA 1
ATOM 1404 C C . LYS A 1 185 ? 2.517 5.738 22.973 1.00 67.44 185 LYS A C 1
ATOM 1406 O O . LYS A 1 185 ? 1.317 5.514 22.964 1.00 67.44 185 LYS A O 1
ATOM 1411 N N . GLY A 1 186 ? 3.352 5.144 23.828 1.00 69.50 186 GLY A N 1
ATOM 1412 C CA . GLY A 1 186 ? 2.941 4.104 24.787 1.00 69.50 186 GLY A CA 1
ATOM 1413 C C . GLY A 1 186 ? 3.238 2.665 24.345 1.00 69.50 186 GLY A C 1
ATOM 1414 O O . GLY A 1 186 ? 3.179 1.760 25.166 1.00 69.50 186 GLY A O 1
ATOM 1415 N N . ALA A 1 187 ? 3.682 2.439 23.101 1.00 70.75 187 ALA A N 1
ATOM 1416 C CA . ALA A 1 187 ? 4.016 1.100 22.590 1.00 70.75 187 ALA A CA 1
ATOM 1417 C C . ALA A 1 187 ? 5.267 0.462 23.243 1.00 70.75 187 ALA A C 1
ATOM 1419 O O . ALA A 1 187 ? 5.536 -0.725 23.058 1.00 70.75 187 ALA A O 1
ATOM 1420 N N . GLY A 1 188 ? 6.038 1.239 24.011 1.00 75.00 188 GLY A N 1
ATOM 1421 C CA . GLY A 1 188 ? 7.286 0.825 24.653 1.00 75.00 188 GLY A CA 1
ATOM 1422 C C . GLY A 1 188 ? 8.516 0.979 23.749 1.00 75.00 188 GLY A C 1
ATOM 1423 O O . GLY A 1 188 ? 8.462 0.762 22.538 1.00 75.00 188 GLY A O 1
ATOM 1424 N N . LYS A 1 189 ? 9.666 1.330 24.349 1.00 76.44 189 LYS A N 1
ATOM 1425 C CA . LYS A 1 189 ? 10.925 1.609 23.622 1.00 76.44 189 LYS A CA 1
ATOM 1426 C C . LYS A 1 189 ? 11.372 0.442 22.730 1.00 76.44 189 LYS A C 1
ATOM 1428 O O . LYS A 1 189 ? 11.858 0.665 21.629 1.00 76.44 189 LYS A O 1
ATOM 1433 N N . LYS A 1 190 ? 11.152 -0.804 23.172 1.00 78.94 190 LYS A N 1
ATOM 1434 C CA . LYS A 1 190 ? 11.484 -2.012 22.396 1.00 78.94 190 LYS A CA 1
ATOM 1435 C C . LYS A 1 190 ? 10.669 -2.117 21.101 1.00 78.94 190 LYS A C 1
ATOM 1437 O O . LYS A 1 190 ? 11.257 -2.386 20.064 1.00 78.94 190 LYS A O 1
ATOM 1442 N N . ALA A 1 191 ? 9.359 -1.858 21.134 1.00 79.56 191 ALA A N 1
ATOM 1443 C CA . ALA A 1 191 ? 8.516 -1.927 19.937 1.00 79.56 191 ALA A CA 1
ATOM 1444 C C . ALA A 1 191 ? 8.943 -0.889 18.887 1.00 79.56 191 ALA A C 1
ATOM 1446 O O . ALA A 1 191 ? 9.084 -1.220 17.715 1.00 79.56 191 ALA A O 1
ATOM 1447 N N . VAL A 1 192 ? 9.242 0.340 19.322 1.00 80.31 192 VAL A N 1
ATOM 1448 C CA . VAL A 1 192 ? 9.707 1.412 18.427 1.00 80.31 192 VAL A CA 1
ATOM 1449 C C . VAL A 1 192 ? 11.088 1.102 17.832 1.00 80.31 192 VAL A C 1
ATOM 1451 O O . VAL A 1 192 ? 11.303 1.354 16.651 1.00 80.31 192 VAL A O 1
ATOM 1454 N N . MET A 1 193 ? 12.009 0.498 18.596 1.00 83.19 193 MET A N 1
ATOM 1455 C CA . MET A 1 193 ? 13.312 0.072 18.062 1.00 83.19 193 MET A CA 1
ATOM 1456 C C . MET A 1 193 ? 13.182 -1.019 16.993 1.00 83.19 193 MET A C 1
ATOM 1458 O O . MET A 1 193 ? 13.805 -0.907 15.943 1.00 83.19 193 MET A O 1
ATOM 1462 N N . PHE A 1 194 ? 12.360 -2.052 17.225 1.00 84.31 194 PHE A N 1
ATOM 1463 C CA . PHE A 1 194 ? 12.124 -3.101 16.223 1.00 84.31 194 PHE A CA 1
ATOM 1464 C C . PHE A 1 194 ? 11.440 -2.556 14.967 1.00 84.31 194 PHE A C 1
ATOM 1466 O O . PHE A 1 194 ? 11.769 -2.984 13.864 1.00 84.31 194 PHE A O 1
ATOM 1473 N N . LEU A 1 195 ? 10.541 -1.581 15.123 1.00 83.25 195 LEU A N 1
ATOM 1474 C CA . LEU A 1 195 ? 9.924 -0.885 14.000 1.00 83.25 195 LEU A CA 1
ATOM 1475 C C . LEU A 1 195 ? 10.967 -0.118 13.178 1.00 83.25 195 LEU A C 1
ATOM 1477 O O . LEU A 1 195 ? 11.033 -0.289 11.965 1.00 83.25 195 LEU A O 1
ATOM 1481 N N . ALA A 1 196 ? 11.801 0.695 13.835 1.00 83.56 196 ALA A N 1
ATOM 1482 C CA . ALA A 1 196 ? 12.858 1.460 13.177 1.00 83.56 196 ALA A CA 1
ATOM 1483 C C . ALA A 1 196 ? 13.866 0.546 12.468 1.00 83.56 196 ALA A C 1
ATOM 1485 O O . ALA A 1 196 ? 14.225 0.798 11.319 1.00 83.56 196 ALA A O 1
ATOM 1486 N N . PHE A 1 197 ? 14.264 -0.550 13.117 1.00 86.94 197 PHE A N 1
ATOM 1487 C CA . PHE A 1 197 ? 15.163 -1.537 12.530 1.00 86.94 197 PHE A CA 1
ATOM 1488 C C . PHE A 1 197 ? 14.522 -2.258 11.335 1.00 86.94 197 PHE A C 1
ATOM 1490 O O . PHE A 1 197 ? 15.146 -2.370 10.286 1.00 86.94 197 PHE A O 1
ATOM 1497 N N . GLY A 1 198 ? 13.255 -2.670 11.442 1.00 83.12 198 GLY A N 1
ATOM 1498 C CA . GLY A 1 198 ? 12.511 -3.268 10.332 1.00 83.12 198 GLY A CA 1
ATOM 1499 C C . GLY A 1 198 ? 12.380 -2.325 9.132 1.00 83.12 198 GLY A C 1
ATOM 1500 O O . GLY A 1 198 ? 12.615 -2.743 8.001 1.00 83.12 198 GLY A O 1
ATOM 1501 N N . MET A 1 199 ? 12.100 -1.038 9.366 1.00 83.81 199 MET A N 1
ATOM 1502 C CA . MET A 1 199 ? 12.087 -0.021 8.306 1.00 83.81 199 MET A CA 1
ATOM 1503 C C . MET A 1 199 ? 13.470 0.164 7.668 1.00 83.81 199 MET A C 1
ATOM 1505 O O . MET A 1 199 ? 13.562 0.221 6.445 1.00 83.81 199 MET A O 1
ATOM 1509 N N . ALA A 1 200 ? 14.546 0.203 8.460 1.00 84.25 200 ALA A N 1
ATOM 1510 C CA . ALA A 1 200 ? 15.909 0.304 7.936 1.00 84.25 200 ALA A CA 1
ATOM 1511 C C . ALA A 1 200 ? 16.284 -0.907 7.064 1.00 84.25 200 ALA A C 1
ATOM 1513 O O . ALA A 1 200 ? 16.842 -0.736 5.982 1.00 84.25 200 ALA A O 1
ATOM 1514 N N . VAL A 1 201 ? 15.915 -2.121 7.489 1.00 84.69 201 VAL A N 1
ATOM 1515 C CA . VAL A 1 201 ? 16.115 -3.355 6.711 1.00 84.69 201 VAL A CA 1
ATOM 1516 C C . VAL A 1 201 ? 15.307 -3.330 5.411 1.00 84.69 201 VAL A C 1
ATOM 1518 O O . VAL A 1 201 ? 15.832 -3.711 4.367 1.00 84.69 201 VAL A O 1
ATOM 1521 N N . LEU A 1 202 ? 14.061 -2.841 5.439 1.00 81.56 202 LEU A N 1
ATOM 1522 C CA . LEU A 1 202 ? 13.254 -2.681 4.227 1.00 81.56 202 LEU A CA 1
ATOM 1523 C C . LEU A 1 202 ? 13.905 -1.705 3.247 1.00 81.56 202 LEU A C 1
ATOM 1525 O O . LEU A 1 202 ? 14.039 -2.051 2.078 1.00 81.56 202 LEU A O 1
ATOM 1529 N N . ILE A 1 203 ? 14.370 -0.543 3.712 1.00 81.00 203 ILE A N 1
ATOM 1530 C CA . ILE A 1 203 ? 15.074 0.437 2.868 1.00 81.00 203 ILE A CA 1
ATOM 1531 C C . ILE A 1 203 ? 16.349 -0.177 2.282 1.00 81.00 203 ILE A C 1
ATOM 1533 O O . ILE A 1 203 ? 16.591 -0.066 1.082 1.00 81.00 203 ILE A O 1
ATOM 1537 N N . PHE A 1 204 ? 17.131 -0.887 3.097 1.00 80.81 204 PHE A N 1
ATOM 1538 C CA . PHE A 1 204 ? 18.335 -1.573 2.634 1.00 80.81 204 PHE A CA 1
ATOM 1539 C C . PHE A 1 204 ? 18.018 -2.645 1.580 1.00 80.81 204 PHE A C 1
ATOM 1541 O O . PHE A 1 204 ? 18.738 -2.771 0.591 1.00 80.81 204 PHE A O 1
ATOM 1548 N N . SER A 1 205 ? 16.894 -3.358 1.721 1.00 74.88 205 SER A N 1
ATOM 1549 C CA . SER A 1 205 ? 16.447 -4.350 0.734 1.00 74.88 205 SER A CA 1
ATOM 1550 C C . SER A 1 205 ? 16.150 -3.755 -0.647 1.00 74.88 205 SER A C 1
ATOM 1552 O O . SER A 1 205 ? 16.257 -4.471 -1.637 1.00 74.88 205 SER A O 1
ATOM 1554 N N . LEU A 1 206 ? 15.852 -2.452 -0.740 1.00 70.69 206 LEU A N 1
ATOM 1555 C CA . LEU A 1 206 ? 15.646 -1.752 -2.018 1.00 70.69 206 LEU A CA 1
ATOM 1556 C C . LEU A 1 206 ? 16.965 -1.469 -2.753 1.00 70.69 206 LEU A C 1
ATOM 1558 O O . LEU A 1 206 ? 16.974 -1.295 -3.971 1.00 70.69 206 LEU A O 1
ATOM 1562 N N . ILE A 1 207 ? 18.078 -1.426 -2.019 1.00 72.12 207 ILE A N 1
ATOM 1563 C CA . ILE A 1 207 ? 19.409 -1.105 -2.549 1.00 72.12 207 ILE A CA 1
ATOM 1564 C C . ILE A 1 207 ? 20.137 -2.380 -2.996 1.00 72.12 207 ILE A C 1
ATOM 1566 O O . ILE A 1 207 ? 20.914 -2.339 -3.941 1.00 72.12 207 ILE A O 1
ATOM 1570 N N . ILE A 1 208 ? 19.853 -3.536 -2.387 1.00 70.56 208 ILE A N 1
ATOM 1571 C CA . ILE A 1 208 ? 20.490 -4.817 -2.749 1.00 70.56 208 ILE A CA 1
ATOM 1572 C C . ILE A 1 208 ? 20.341 -5.162 -4.246 1.00 70.56 208 ILE A C 1
ATOM 1574 O O . ILE A 1 208 ? 21.344 -5.545 -4.846 1.00 70.56 208 ILE A O 1
ATOM 1578 N N . PRO A 1 209 ? 19.165 -4.994 -4.887 1.00 64.75 209 PRO A N 1
ATOM 1579 C CA . PRO A 1 209 ? 19.020 -5.218 -6.324 1.00 64.75 209 PRO A CA 1
ATOM 1580 C C . PRO A 1 209 ? 19.782 -4.225 -7.215 1.00 64.75 209 PRO A C 1
ATOM 1582 O O . PRO A 1 209 ? 19.883 -4.491 -8.402 1.00 64.75 209 PRO A O 1
ATOM 1585 N N . ASN A 1 210 ? 20.271 -3.095 -6.680 1.00 61.50 210 ASN A N 1
ATOM 1586 C CA . ASN A 1 210 ? 21.093 -2.116 -7.413 1.00 61.50 210 ASN A CA 1
ATOM 1587 C C . ASN A 1 210 ? 22.595 -2.419 -7.357 1.00 61.50 210 ASN A C 1
ATOM 1589 O O . ASN A 1 210 ? 23.362 -1.849 -8.124 1.00 61.50 210 ASN A O 1
ATOM 1593 N N . LEU A 1 211 ? 23.039 -3.234 -6.398 1.00 60.75 211 LEU A N 1
ATOM 1594 C CA . LEU A 1 211 ? 24.463 -3.475 -6.156 1.00 60.75 211 LEU A CA 1
ATOM 1595 C C . LEU A 1 211 ? 25.076 -4.511 -7.115 1.00 60.75 211 LEU A C 1
ATOM 1597 O O . LEU A 1 211 ? 26.282 -4.742 -7.039 1.00 60.75 211 LEU A O 1
ATOM 1601 N N . PHE A 1 212 ? 24.265 -5.134 -7.978 1.00 49.72 212 PHE A N 1
ATOM 1602 C CA . PHE A 1 212 ? 24.661 -6.215 -8.883 1.00 49.72 212 PHE A CA 1
ATOM 1603 C C . PHE A 1 212 ? 23.975 -6.111 -10.240 1.00 49.72 212 PHE A C 1
ATOM 1605 O O . PHE A 1 212 ? 22.739 -5.915 -10.249 1.00 49.72 212 PHE A O 1
#

pLDDT: mean 79.11, std 9.2, range [49.53, 91.62]

Secondary structure (DSSP, 8-state):
-HHHHHHHHHHHHHHHHHHHHHHHHHTS-HHHHHHHHTT--HHHHHHHHHHHHHHHHHHHHHHHHTHHHHHHHHHTT--HHHHHHHHHHHHHHHHHHHHHHHHHHHHHHHTTHHHHHHS-HHHHHHHHHHHHHHHHHHHHHHHHHHHHHHTSPTT-HHHHHHHHHHHHHHHHHHHHHHHHTTTTTTS-HHHHHHHHHHHHHHHHHHHGGG--

Sequence (212 aa):
MVLLLAVAVTLVGIALVGYAGSLRSKNMSEEERRKAIKDFALKKGLLIALFAGVMSACFSLGLSAGIPIKEAVIATGAKEIFAQNPVTLLVTIGGFFTNLVYCLYMNKKNKTGGEIGKTSKPVLINNLLFCALAGLLWYSQFFGLGMGQSFFEPNSVMMAFSWSILMSLNVVFSNVWGIILKEWKGAGKKAVMFLAFGMAVLIFSLIIPNLF